Protein AF-A0A2M6XU62-F1 (afdb_monomer)

Solvent-accessible surface area (backbone atoms only — not comparable to full-atom values): 17211 Å² total; per-residue (Å²): 135,84,90,85,88,86,88,81,91,69,79,75,65,66,63,59,60,58,54,55,58,53,54,58,54,51,55,57,54,51,60,57,54,53,57,57,50,54,55,50,53,51,51,53,48,52,53,52,50,52,54,50,48,53,54,58,55,46,58,69,51,52,62,69,71,67,66,65,74,50,62,50,74,49,72,53,74,47,69,50,65,52,98,84,69,54,74,46,72,73,49,68,51,74,80,46,76,44,76,52,71,84,62,40,19,94,87,64,30,45,56,81,33,58,38,93,62,61,22,24,27,14,57,91,50,40,74,40,56,29,12,86,81,48,32,49,55,95,56,31,44,66,42,98,82,16,39,63,45,77,55,73,64,50,37,36,39,44,35,51,51,59,44,71,58,41,78,58,67,30,40,39,35,36,18,42,62,99,50,88,51,74,77,39,75,52,74,50,60,42,31,74,75,35,44,34,77,45,75,61,81,83,69,79,75,67,79,44,61,23,19,41,35,43,41,43,83,31,27,33,30,45,61,50,72,71,43,59,36,84,58,101,61,73,46,74,70,46,76,32,52,36,36,13,62,49,76,83,75,39,44,19,47,75,67,21,48,54,58,43,61,77,42,59,69,40,43,38,91,80,72,73,50,71,71,60,28,40,58,69,84,46,55,20,46,74,69,32,47,48,50,29,61,74,40,56,74,40,65,38,105

Organism: NCBI:txid2014273

Mean predicted aligned error: 14.81 Å

Foldseek 3Di:
DDDDDDDDPPPPPPVVVVVVVVVVVVVVVVVVVVVVVVVVVVVCVVVVVVVVVVVVVVVVVVVVVPPPQDKDKDKDWDWDADPVRDIDDGDIDDIDIDGDDQQAAPQRHGAQDQDPPPPWGHHRRDTDQACVHRNGPLQWAQDPRNHTDGFDWAKEQEDEPLDQWWFFKKKKFWADFPDNHGPDIDIDGTGNHSIDTGGPSPDDPHFDFTKMWMQTAQWAIEIDGGDTPPDPDHHYRYYTQGACNPSPFQWREPVSVVVLVVCAQPFCVPPVCPNNNRNPPGGRYPVSVVSSVVQHGHGHD

Secondary structure (DSSP, 8-state):
----------SSHHHHHHHHHHHHHHHHHHHHHHHHHHHHHHHHHHHHHHHHHHHHHHHHHHHHHS---EEEEE--EEEEE-TTS-EEEEEEPPPEEEEE---B-TTSPBTTSB-SSTTEEEETTEEEE-HHHH---TTEEEPTTS-EEEPPPEEEEEEETT-S---SEEEEEEE-TTS--EEEEEEEEPPTTSEEEE---SS-PPSEEEEEEEE-TEE--EEEEEEEES-SS-EEEEEEPEEE-STTSSB-SHHHHHHHHHTTT-BHHHH--TTT-SS-SSB-SHHHHHHHHHTTT-B--

Nearest PDB structures (foldseek):
  2igl-assembly1_C  TM=5.351E-01  e=5.371E-02  Escherichia coli K-12
  7wvh-assembly1_D  TM=3.088E-01  e=2.038E-01  Streptococcus pyogenes A20
  5aoe-assembly2_B  TM=2.857E-01  e=1.815E-01  Streptococcus pneumoniae
  7ane-assembly1_Ap  TM=3.160E-01  e=4.404E+00  Leishmania major
  4bik-assembly1_A  TM=2.598E-01  e=1.282E-01  Streptococcus intermedius

Radius of gyration: 40.23 Å; Cα contacts (8 Å, |Δi|>4): 501; chains: 1; bounding box: 113×103×96 Å

InterPro domains:
  IPR002105 Dockerin type I repeat [PF00404] (247-294)
  IPR036439 Dockerin domain superfamily [SSF63446] (247-297)

Sequence (301 aa):
MSEITPKSKNGKKIYRSSLARLNNKFIIMSRMRIRTWKAMMIVFFIIGFAAALILAVSQDWFSKILSQEQQITNTAQVVYEDIEGNKYGPVISNEVVTTITPQTCTDGTQYNQCSNTKPQYCQGGVLINNCGQCGCLTTAACQPDGSCIKIEPIKLQVEFEGKTTFTSTLSFYALTPDTDNIIFQDQSTGGADGKLEIETTANTLPVGIYDFKIVTPYYLSKKIKNIAWPSATEIVFGDFLAGNLQDEDDEINSLDWAIMSQNWGAKYLDNNRLDVDMNQDGIVNTIDWSFMNKNWGSKGD

pLDDT: mean 82.31, std 15.22, range [41.97, 98.12]

Structure (mmCIF, N/CA/C/O backbone):
data_AF-A0A2M6XU62-F1
#
_entry.id   AF-A0A2M6XU62-F1
#
loop_
_atom_site.group_PDB
_atom_site.id
_atom_site.type_symbol
_atom_site.label_atom_id
_atom_site.label_alt_id
_atom_site.label_comp_id
_atom_site.label_asym_id
_atom_site.label_entity_id
_atom_site.label_seq_id
_atom_site.pdbx_PDB_ins_code
_atom_site.Cartn_x
_atom_site.Cartn_y
_atom_site.Cartn_z
_atom_site.occupancy
_atom_site.B_iso_or_equiv
_atom_site.auth_seq_id
_atom_site.auth_comp_id
_atom_site.auth_asym_id
_atom_site.auth_atom_id
_atom_site.pdbx_PDB_model_num
ATOM 1 N N . MET A 1 1 ? 48.966 89.785 -13.118 1.00 41.97 1 MET A N 1
ATOM 2 C CA . MET A 1 1 ? 47.735 90.526 -12.777 1.00 41.97 1 MET A CA 1
ATOM 3 C C . MET A 1 1 ? 46.588 89.515 -12.813 1.00 41.97 1 MET A C 1
ATOM 5 O O . MET A 1 1 ? 46.361 88.990 -13.891 1.00 41.97 1 MET A O 1
ATOM 9 N N . SER A 1 2 ? 46.033 89.173 -11.630 1.00 42.00 2 SER A N 1
ATOM 10 C CA . SER A 1 2 ? 44.883 88.275 -11.287 1.00 42.00 2 SER A CA 1
ATOM 11 C C . SER A 1 2 ? 44.817 86.895 -11.979 1.00 42.00 2 SER A C 1
ATOM 13 O O . SER A 1 2 ? 44.706 86.838 -13.194 1.00 42.00 2 SER A O 1
ATOM 15 N N . GLU A 1 3 ? 44.890 85.711 -11.357 1.00 46.44 3 GLU A N 1
ATOM 16 C CA . GLU A 1 3 ? 44.261 85.142 -10.142 1.00 46.44 3 GLU A CA 1
ATOM 17 C C . GLU A 1 3 ? 42.726 85.250 -10.096 1.00 46.44 3 GLU A C 1
ATOM 19 O O . GLU A 1 3 ? 42.254 86.273 -9.625 1.00 46.44 3 GLU A O 1
ATOM 24 N N . ILE A 1 4 ? 41.984 84.196 -10.517 1.00 43.25 4 ILE A N 1
ATOM 25 C CA . ILE A 1 4 ? 40.626 83.805 -10.040 1.00 43.25 4 ILE A CA 1
ATOM 26 C C . ILE A 1 4 ? 40.366 82.272 -10.225 1.00 43.25 4 ILE A C 1
ATOM 28 O O . ILE A 1 4 ? 40.073 81.798 -11.315 1.00 43.25 4 ILE A O 1
ATOM 32 N N . THR A 1 5 ? 40.434 81.545 -9.094 1.00 46.97 5 THR A N 1
ATOM 33 C CA . THR A 1 5 ? 39.649 80.387 -8.557 1.00 46.97 5 THR A CA 1
ATOM 34 C C . THR A 1 5 ? 39.439 79.024 -9.259 1.00 46.97 5 THR A C 1
ATOM 36 O O . THR A 1 5 ? 38.944 78.957 -10.379 1.00 46.97 5 THR A O 1
ATOM 39 N N . PRO A 1 6 ? 39.460 77.938 -8.445 1.00 48.97 6 PRO A N 1
ATOM 40 C CA . PRO A 1 6 ? 38.480 76.844 -8.489 1.00 48.97 6 PRO A CA 1
ATOM 41 C C . PRO A 1 6 ? 37.573 76.806 -7.232 1.00 48.97 6 PRO A C 1
ATOM 43 O O . PRO A 1 6 ? 38.047 76.774 -6.095 1.00 48.97 6 PRO A O 1
ATOM 46 N N . LYS A 1 7 ? 36.241 76.777 -7.420 1.00 50.44 7 LYS A N 1
ATOM 47 C CA . LYS A 1 7 ? 35.227 76.751 -6.342 1.00 50.44 7 LYS A CA 1
ATOM 48 C C . LYS A 1 7 ? 34.825 75.319 -5.933 1.00 50.44 7 LYS A C 1
ATOM 50 O O . LYS A 1 7 ? 34.317 74.548 -6.734 1.00 50.44 7 LYS A O 1
ATOM 55 N N . SER A 1 8 ? 34.942 75.070 -4.624 1.00 49.31 8 SER A N 1
ATOM 56 C CA . SER A 1 8 ? 34.035 74.312 -3.737 1.00 49.31 8 SER A CA 1
ATOM 57 C C . SER A 1 8 ? 33.811 72.797 -3.942 1.00 49.31 8 SER A C 1
ATOM 59 O O . SER A 1 8 ? 32.886 72.353 -4.617 1.00 49.31 8 SER A O 1
ATOM 61 N N . LYS A 1 9 ? 34.563 71.992 -3.171 1.00 54.62 9 LYS A N 1
ATOM 62 C CA . LYS A 1 9 ? 34.290 70.576 -2.824 1.00 54.62 9 LYS A CA 1
ATOM 63 C C . LYS A 1 9 ? 33.855 70.396 -1.351 1.00 54.62 9 LYS A C 1
ATOM 65 O O . LYS A 1 9 ? 34.201 69.395 -0.732 1.00 54.62 9 LYS A O 1
ATOM 70 N N . ASN A 1 10 ? 33.095 71.327 -0.760 1.00 56.25 10 ASN A N 1
ATOM 71 C CA . ASN A 1 10 ? 32.804 71.285 0.691 1.00 56.25 10 ASN A CA 1
ATOM 72 C C . ASN A 1 10 ? 31.354 70.968 1.112 1.00 56.25 10 ASN A C 1
ATOM 74 O O . ASN A 1 10 ? 31.090 70.858 2.304 1.00 56.25 10 ASN A O 1
ATOM 78 N N . GLY A 1 11 ? 30.426 70.694 0.187 1.00 52.56 11 GLY A N 1
ATOM 79 C CA . GLY A 1 11 ? 29.041 70.336 0.555 1.00 52.56 11 GLY A CA 1
ATOM 80 C C . GLY A 1 11 ? 28.822 68.884 1.020 1.00 52.56 11 GLY A C 1
ATOM 81 O O . GLY A 1 11 ? 27.919 68.610 1.805 1.00 52.56 11 GLY A O 1
ATOM 82 N N . LYS A 1 12 ? 29.647 67.922 0.576 1.00 51.25 12 LYS A N 1
ATOM 83 C CA . LYS A 1 12 ? 29.389 66.478 0.800 1.00 51.25 12 LYS A CA 1
ATOM 84 C C . LYS A 1 12 ? 29.968 65.894 2.095 1.00 51.25 12 LYS A C 1
ATOM 86 O O . LYS A 1 12 ? 29.586 64.789 2.476 1.00 51.25 12 LYS A O 1
ATOM 91 N N . LYS A 1 13 ? 30.878 66.595 2.783 1.00 53.59 13 LYS A N 1
ATOM 92 C CA . LYS A 1 13 ? 31.547 66.059 3.988 1.00 53.59 13 LYS A CA 1
ATOM 93 C C . LYS A 1 13 ? 30.772 66.279 5.291 1.00 53.59 13 LYS A C 1
ATOM 95 O O . LYS A 1 13 ? 30.971 65.510 6.225 1.00 53.59 13 LYS A O 1
ATOM 100 N N . ILE A 1 14 ? 29.862 67.252 5.344 1.00 55.38 14 ILE A N 1
ATOM 101 C CA . ILE A 1 14 ? 29.161 67.617 6.589 1.00 55.38 14 ILE A CA 1
ATOM 102 C C . ILE A 1 14 ? 27.972 66.680 6.881 1.00 55.38 14 ILE A C 1
ATOM 104 O O . ILE A 1 14 ? 27.706 66.367 8.036 1.00 55.38 14 ILE A O 1
ATOM 108 N N . TYR A 1 15 ? 27.320 66.113 5.861 1.00 51.75 15 TYR A N 1
ATOM 109 C CA . TYR A 1 15 ? 26.208 65.171 6.076 1.00 51.75 15 TYR A CA 1
ATOM 110 C C . TYR A 1 15 ? 26.652 63.769 6.526 1.00 51.75 15 TYR A C 1
ATOM 112 O O . TYR A 1 15 ? 25.924 63.088 7.248 1.00 51.75 15 TYR A O 1
ATOM 120 N N . ARG A 1 16 ? 27.861 63.327 6.150 1.00 55.66 16 ARG A N 1
ATOM 121 C CA . ARG A 1 16 ? 28.340 61.972 6.480 1.00 55.66 16 ARG A CA 1
ATOM 122 C C . ARG A 1 16 ? 28.786 61.817 7.938 1.00 55.66 16 ARG A C 1
ATOM 124 O O . ARG A 1 16 ? 28.664 60.723 8.481 1.00 55.66 16 ARG A O 1
ATOM 131 N N . SER A 1 17 ? 29.259 62.879 8.593 1.00 57.97 17 SER A N 1
ATOM 132 C CA . SER A 1 17 ? 29.708 62.798 9.993 1.00 57.97 17 SER A CA 1
ATOM 133 C C . SER A 1 17 ? 28.545 62.796 10.993 1.00 57.97 17 SER A C 1
ATOM 135 O O . SER A 1 17 ? 28.625 62.118 12.020 1.00 57.97 17 SER A O 1
ATOM 137 N N . SER A 1 18 ? 27.439 63.476 10.677 1.00 57.03 18 SER A N 1
ATOM 138 C CA . SER A 1 18 ? 26.242 63.512 11.529 1.00 57.03 18 SER A CA 1
ATOM 139 C C . SER A 1 18 ? 25.447 62.198 11.500 1.00 57.03 18 SER A C 1
ATOM 141 O O . SER A 1 18 ? 24.972 61.756 12.546 1.00 57.03 18 SER A O 1
ATOM 143 N N . LEU A 1 19 ? 25.374 61.505 10.353 1.00 57.53 19 LEU A N 1
ATOM 144 C CA . LEU A 1 19 ? 24.718 60.189 10.257 1.00 57.53 19 LEU A CA 1
ATOM 145 C C . LEU A 1 19 ? 25.478 59.078 11.006 1.00 57.53 19 LEU A C 1
ATOM 147 O O . LEU A 1 19 ? 24.861 58.201 11.610 1.00 57.53 19 LEU A O 1
ATOM 151 N N . ALA A 1 20 ? 26.813 59.138 11.039 1.00 60.09 20 ALA A N 1
ATOM 152 C CA . ALA A 1 20 ? 27.630 58.145 11.740 1.00 60.09 20 ALA A CA 1
ATOM 153 C C . ALA A 1 20 ? 27.438 58.183 13.271 1.00 60.09 20 ALA A C 1
ATOM 155 O O . ALA A 1 20 ? 27.495 57.146 13.934 1.00 60.09 20 ALA A O 1
ATOM 156 N N . ARG A 1 21 ? 27.149 59.361 13.848 1.00 57.03 21 ARG A N 1
ATOM 157 C CA . ARG A 1 21 ? 26.883 59.503 15.293 1.00 57.03 21 ARG A CA 1
ATOM 158 C C . ARG A 1 21 ? 25.504 58.981 15.713 1.00 57.03 21 ARG A C 1
ATOM 160 O O . ARG A 1 21 ? 25.368 58.500 16.836 1.00 57.03 21 ARG A O 1
ATOM 167 N N . LEU A 1 22 ? 24.506 59.022 14.828 1.00 57.50 22 LEU A N 1
ATOM 168 C CA . LEU A 1 22 ? 23.178 58.446 15.083 1.00 57.50 22 LEU A CA 1
ATOM 169 C C . LEU A 1 22 ? 23.202 56.911 15.057 1.00 57.50 22 LEU A C 1
ATOM 171 O O . LEU A 1 22 ? 22.598 56.280 15.925 1.00 57.50 22 LEU A O 1
ATOM 175 N N . ASN A 1 23 ? 23.971 56.311 14.142 1.00 57.66 23 ASN A N 1
ATOM 176 C CA . ASN A 1 23 ? 24.026 54.854 14.010 1.00 57.66 23 ASN A CA 1
ATOM 177 C C . ASN A 1 23 ? 24.653 54.176 15.247 1.00 57.66 23 ASN A C 1
ATOM 179 O O . ASN A 1 23 ? 24.132 53.188 15.761 1.00 57.66 23 ASN A O 1
ATOM 183 N N . ASN A 1 24 ? 25.705 54.770 15.822 1.00 60.53 24 ASN A N 1
ATOM 184 C CA . ASN A 1 24 ? 26.334 54.226 17.032 1.00 60.53 24 ASN A CA 1
ATOM 185 C C . ASN A 1 24 ? 25.453 54.337 18.290 1.00 60.53 24 ASN A C 1
ATOM 187 O O . ASN A 1 24 ? 25.507 53.452 19.146 1.00 60.53 24 ASN A O 1
ATOM 191 N N . LYS A 1 25 ? 24.596 55.363 18.407 1.00 57.47 25 LYS A N 1
ATOM 192 C CA . LYS A 1 25 ? 23.629 55.448 19.519 1.00 57.47 25 LYS A CA 1
ATOM 193 C C . LYS A 1 25 ? 22.494 54.426 19.388 1.00 57.47 25 LYS A C 1
ATOM 195 O O . LYS A 1 25 ? 22.056 53.884 20.402 1.00 57.47 25 LYS A O 1
ATOM 200 N N . PHE A 1 26 ? 22.054 54.116 18.168 1.00 58.69 26 PHE A N 1
ATOM 201 C CA . PHE A 1 26 ? 20.999 53.124 17.934 1.00 58.69 26 PHE A CA 1
ATOM 202 C C . PHE A 1 26 ? 21.467 51.694 18.259 1.00 58.69 26 PHE A C 1
ATOM 204 O O . PHE A 1 26 ? 20.747 50.923 18.896 1.00 58.69 26 PHE A O 1
ATOM 211 N N . ILE A 1 27 ? 22.721 51.366 17.928 1.00 60.59 27 ILE A N 1
ATOM 212 C CA . ILE A 1 27 ? 23.313 50.050 18.214 1.00 60.59 27 ILE A CA 1
ATOM 213 C C . ILE A 1 27 ? 23.408 49.794 19.727 1.00 60.59 27 ILE A C 1
ATOM 215 O O . ILE A 1 27 ? 23.072 48.701 20.186 1.00 60.59 27 ILE A O 1
ATOM 219 N N . ILE A 1 28 ? 23.782 50.795 20.530 1.00 59.12 28 ILE A N 1
ATOM 220 C CA . ILE A 1 28 ? 23.897 50.631 21.989 1.00 59.12 28 ILE A CA 1
ATOM 221 C C . ILE A 1 28 ? 22.514 50.495 22.654 1.00 59.12 28 ILE A C 1
ATOM 223 O O . ILE A 1 28 ? 22.343 49.637 23.523 1.00 59.12 28 ILE A O 1
ATOM 227 N N . MET A 1 29 ? 21.501 51.248 22.205 1.00 58.62 29 MET A N 1
ATOM 228 C CA . MET A 1 29 ? 20.129 51.106 22.723 1.00 58.62 29 MET A CA 1
ATOM 229 C C . MET A 1 29 ? 19.484 49.762 22.344 1.00 58.62 29 MET A C 1
ATOM 231 O O . MET A 1 29 ? 18.758 49.185 23.155 1.00 58.62 29 MET A O 1
ATOM 235 N N . SER A 1 30 ? 19.801 49.204 21.168 1.00 57.88 30 SER A N 1
ATOM 236 C CA . SER A 1 30 ? 19.303 47.878 20.768 1.00 57.88 30 SER A CA 1
ATOM 237 C C . SER A 1 30 ? 19.842 46.748 21.658 1.00 57.88 30 SER A C 1
ATOM 239 O O . SER A 1 30 ? 19.095 45.848 22.041 1.00 57.88 30 SER A O 1
ATOM 241 N N . ARG A 1 31 ? 21.109 46.824 22.092 1.00 58.53 31 ARG A N 1
ATOM 242 C CA . ARG A 1 31 ? 21.728 45.789 22.939 1.00 58.53 31 ARG A CA 1
ATOM 243 C C . ARG A 1 31 ? 21.177 45.763 24.367 1.00 58.53 31 ARG A C 1
ATOM 245 O O . ARG A 1 31 ? 21.076 44.682 24.944 1.00 58.53 31 ARG A O 1
ATOM 252 N N . MET A 1 32 ? 20.789 46.911 24.927 1.00 57.19 32 MET A N 1
ATOM 253 C CA . MET A 1 32 ? 20.160 46.962 26.255 1.00 57.19 32 MET A CA 1
ATOM 254 C C . MET A 1 32 ? 18.716 46.448 26.235 1.00 57.19 32 MET A C 1
ATOM 256 O O . MET A 1 32 ? 18.336 45.685 27.120 1.00 57.19 32 MET A O 1
ATOM 260 N N . ARG A 1 33 ? 17.938 46.774 25.194 1.00 57.09 33 ARG A N 1
ATOM 261 C CA . ARG A 1 33 ? 16.533 46.344 25.076 1.00 57.09 33 ARG A CA 1
ATOM 262 C C . ARG A 1 33 ? 16.384 44.832 24.851 1.00 57.09 33 ARG A C 1
ATOM 264 O O . ARG A 1 33 ? 15.419 44.238 25.316 1.00 57.09 33 ARG A O 1
ATOM 271 N N . ILE A 1 34 ? 17.365 44.192 24.207 1.00 60.03 34 ILE A N 1
ATOM 272 C CA . ILE A 1 34 ? 17.368 42.737 23.970 1.00 60.03 34 ILE A CA 1
ATOM 273 C C . ILE A 1 34 ? 17.586 41.940 25.268 1.00 60.03 34 ILE A C 1
ATOM 275 O O . ILE A 1 34 ? 17.018 40.860 25.422 1.00 60.03 34 ILE A O 1
ATOM 279 N N . ARG A 1 35 ? 18.381 42.446 26.223 1.00 62.19 35 ARG A N 1
ATOM 280 C CA . ARG A 1 35 ? 18.638 41.721 27.482 1.00 62.19 35 ARG A CA 1
ATOM 281 C C . ARG A 1 35 ? 17.418 41.707 28.406 1.00 62.19 35 ARG A C 1
ATOM 283 O O . ARG A 1 35 ? 17.118 40.666 28.981 1.00 62.19 35 ARG A O 1
ATOM 290 N N . THR A 1 36 ? 16.678 42.811 28.494 1.00 66.31 36 THR A N 1
ATOM 291 C CA . THR A 1 36 ? 15.442 42.891 29.292 1.00 66.31 36 THR A CA 1
ATOM 292 C C . THR A 1 36 ? 14.280 42.114 28.675 1.00 66.31 36 THR A C 1
ATOM 294 O O . THR A 1 36 ? 13.528 41.478 29.410 1.00 66.31 36 THR A O 1
ATOM 297 N N . TRP A 1 37 ? 14.167 42.062 27.343 1.00 72.19 37 TRP A N 1
ATOM 298 C CA . TRP A 1 37 ? 13.137 41.250 26.678 1.00 72.19 37 TRP A CA 1
ATOM 299 C C . TRP A 1 37 ? 13.336 39.743 26.884 1.00 72.19 37 TRP A C 1
ATOM 3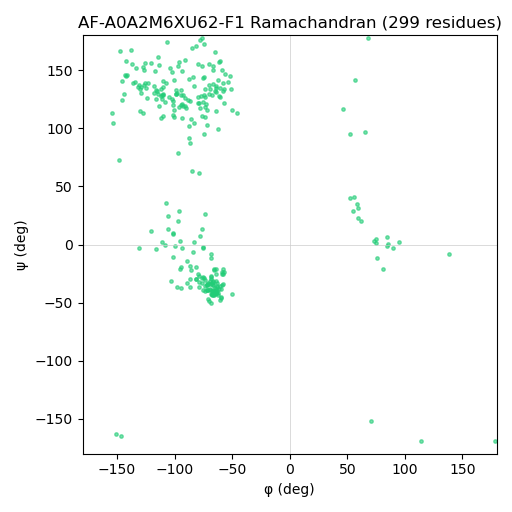01 O O . TRP A 1 37 ? 12.373 39.022 27.132 1.00 72.19 37 TRP A O 1
ATOM 311 N N . LYS A 1 38 ? 14.589 39.265 26.858 1.00 71.12 38 LYS A N 1
ATOM 312 C CA . LYS A 1 38 ? 14.895 37.853 27.144 1.00 71.12 38 LYS A CA 1
ATOM 313 C C . LYS A 1 38 ? 14.525 37.459 28.577 1.00 71.12 38 LYS A C 1
ATOM 315 O O . LYS A 1 38 ? 13.966 36.387 28.775 1.00 71.12 38 LYS A O 1
ATOM 320 N N . ALA A 1 39 ? 14.778 38.331 29.555 1.00 75.50 39 ALA A N 1
ATOM 321 C CA . ALA A 1 39 ? 14.398 38.078 30.945 1.00 75.50 39 ALA A CA 1
ATOM 322 C C . ALA A 1 39 ? 12.869 38.041 31.138 1.00 75.50 39 ALA A C 1
ATOM 324 O O . ALA A 1 39 ? 12.372 37.141 31.809 1.00 75.50 39 ALA A O 1
ATOM 325 N N . MET A 1 40 ? 12.112 38.949 30.502 1.00 74.62 40 MET A N 1
ATOM 326 C CA . MET A 1 40 ? 10.641 38.910 30.568 1.00 74.62 40 MET A CA 1
ATOM 327 C C . MET A 1 40 ? 10.060 37.652 29.914 1.00 74.62 40 MET A C 1
ATOM 329 O O . MET A 1 40 ? 9.169 37.042 30.496 1.00 74.62 40 MET A O 1
ATOM 333 N N . MET A 1 41 ? 10.579 37.220 28.759 1.00 79.94 41 MET A N 1
ATOM 334 C CA . MET A 1 41 ? 10.092 36.002 28.096 1.00 79.94 41 MET A CA 1
ATOM 335 C C . MET A 1 41 ? 10.287 34.751 28.960 1.00 79.94 41 MET A C 1
ATOM 337 O O . MET A 1 41 ? 9.392 33.916 29.019 1.00 79.94 41 MET A O 1
ATOM 341 N N . ILE A 1 42 ? 11.407 34.642 29.684 1.00 80.50 42 ILE A N 1
ATOM 342 C CA . ILE A 1 42 ? 11.653 33.516 30.599 1.00 80.50 42 ILE A CA 1
ATOM 343 C C . ILE A 1 42 ? 10.646 33.521 31.758 1.00 80.50 42 ILE A C 1
ATOM 345 O O . ILE A 1 42 ? 10.096 32.475 32.091 1.00 80.50 42 ILE A O 1
ATOM 349 N N . VAL A 1 43 ? 10.349 34.686 32.341 1.00 82.12 43 VAL A N 1
ATOM 350 C CA . VAL A 1 43 ? 9.376 34.795 33.442 1.00 82.12 43 VAL A CA 1
ATOM 351 C C . VAL A 1 43 ? 7.960 34.443 32.975 1.00 82.12 43 VAL A C 1
ATOM 353 O O . VAL A 1 43 ? 7.280 33.673 33.650 1.00 82.12 43 VAL A O 1
ATOM 356 N N . PHE A 1 44 ? 7.528 34.929 31.806 1.00 78.94 44 PHE A N 1
ATOM 357 C CA . PHE A 1 44 ? 6.228 34.548 31.240 1.00 78.94 44 PHE A CA 1
ATOM 358 C C . PHE A 1 44 ? 6.147 33.055 30.924 1.00 78.94 44 PHE A C 1
ATOM 360 O O . PHE A 1 44 ? 5.101 32.450 31.147 1.00 78.94 44 PHE A O 1
ATOM 367 N N . PHE A 1 45 ? 7.243 32.447 30.467 1.00 82.56 45 PHE A N 1
ATOM 368 C CA . PHE A 1 45 ? 7.281 31.012 30.209 1.00 82.56 45 PHE A CA 1
ATOM 369 C C . PHE A 1 45 ? 7.167 30.201 31.505 1.00 82.56 45 PHE A C 1
ATOM 371 O O . PHE A 1 45 ? 6.389 29.259 31.556 1.00 82.56 45 PHE A O 1
ATOM 378 N N . ILE A 1 46 ? 7.863 30.594 32.579 1.00 83.81 46 ILE A N 1
ATOM 379 C CA . ILE A 1 46 ? 7.792 29.900 33.877 1.00 83.81 46 ILE A CA 1
ATOM 380 C C . ILE A 1 46 ? 6.398 30.038 34.504 1.00 83.81 46 ILE A C 1
ATOM 382 O O . ILE A 1 46 ? 5.847 29.049 34.980 1.00 83.81 46 ILE A O 1
ATOM 386 N N . ILE A 1 47 ? 5.800 31.235 34.476 1.00 82.69 47 ILE A N 1
ATOM 387 C CA . ILE A 1 47 ? 4.450 31.461 35.023 1.00 82.69 47 ILE A CA 1
ATOM 388 C C . ILE A 1 47 ? 3.397 30.729 34.185 1.00 82.69 47 ILE A C 1
ATOM 390 O O . ILE A 1 47 ? 2.521 30.075 34.747 1.00 82.69 47 ILE A O 1
ATOM 394 N N . GLY A 1 48 ? 3.499 30.789 32.854 1.00 84.88 48 GLY A N 1
ATOM 395 C CA . GLY A 1 48 ? 2.609 30.062 31.950 1.00 84.88 48 GLY A CA 1
ATOM 396 C C . GLY A 1 48 ? 2.713 28.549 32.133 1.00 84.88 48 GLY A C 1
ATOM 397 O O . GLY A 1 48 ? 1.691 27.872 32.206 1.00 84.88 48 GLY A O 1
ATOM 398 N N . PHE A 1 49 ? 3.931 28.024 32.295 1.00 82.19 49 PHE A N 1
ATOM 399 C CA . PHE A 1 49 ? 4.164 26.603 32.536 1.00 82.19 49 PHE A CA 1
ATOM 400 C C . PHE A 1 49 ? 3.634 26.167 33.904 1.00 82.19 49 PHE A C 1
ATOM 402 O O . PHE A 1 49 ? 2.958 25.150 33.980 1.00 82.19 49 PHE A O 1
ATOM 409 N N . ALA A 1 50 ? 3.846 26.951 34.967 1.00 79.19 50 ALA A N 1
ATOM 410 C CA . ALA A 1 50 ? 3.297 26.660 36.292 1.00 79.19 50 ALA A CA 1
ATOM 411 C C . ALA A 1 50 ? 1.758 26.701 36.311 1.00 79.19 50 ALA A C 1
ATOM 413 O O . ALA A 1 50 ? 1.135 25.813 36.886 1.00 79.19 50 ALA A O 1
ATOM 414 N N . ALA A 1 51 ? 1.134 27.678 35.643 1.00 77.00 51 ALA A N 1
ATOM 415 C CA . ALA A 1 51 ? -0.322 27.755 35.520 1.00 77.00 51 ALA A CA 1
ATOM 416 C C . ALA A 1 51 ? -0.893 26.579 34.710 1.00 77.00 51 ALA A C 1
ATOM 418 O O . ALA A 1 51 ? -1.894 25.987 35.109 1.00 77.00 51 ALA A O 1
ATOM 419 N N . ALA A 1 52 ? -0.226 26.191 33.619 1.00 75.12 52 ALA A N 1
ATOM 420 C CA . ALA A 1 52 ? -0.593 25.011 32.843 1.00 75.12 52 ALA A CA 1
ATOM 421 C C . ALA A 1 52 ? -0.431 23.716 33.657 1.00 75.12 52 ALA A C 1
ATOM 423 O O . ALA A 1 52 ? -1.289 22.846 33.575 1.00 75.12 52 ALA A O 1
ATOM 424 N N . LEU A 1 53 ? 0.609 23.605 34.492 1.00 76.44 53 LEU A N 1
ATOM 425 C CA . LEU A 1 53 ? 0.829 22.449 35.367 1.00 76.44 53 LEU A CA 1
ATOM 426 C C . LEU A 1 53 ? -0.233 22.359 36.470 1.00 76.44 53 LEU A C 1
ATOM 428 O O . LEU A 1 53 ? -0.739 21.276 36.739 1.00 76.44 53 LEU A O 1
ATOM 432 N N . ILE A 1 54 ? -0.630 23.488 37.063 1.00 71.50 54 ILE A N 1
ATOM 433 C CA . ILE A 1 54 ? -1.717 23.542 38.054 1.00 71.50 54 ILE A CA 1
ATOM 434 C C . ILE A 1 54 ? -3.062 23.167 37.408 1.00 71.50 54 ILE A C 1
ATOM 436 O O . ILE A 1 54 ? -3.845 22.420 37.997 1.00 71.50 54 ILE A O 1
ATOM 440 N N . LEU A 1 55 ? -3.326 23.613 36.176 1.00 67.44 55 LEU A N 1
ATOM 441 C CA . LEU A 1 55 ? -4.530 23.213 35.440 1.00 67.44 55 LEU A CA 1
ATOM 442 C C . LEU A 1 55 ? -4.490 21.734 35.027 1.00 67.44 55 LEU A C 1
ATOM 444 O O . LEU A 1 55 ? -5.498 21.049 35.165 1.00 67.44 55 LEU A O 1
ATOM 448 N N . ALA A 1 56 ? -3.332 21.209 34.622 1.00 68.56 56 ALA A N 1
ATOM 449 C CA . ALA A 1 56 ? -3.176 19.804 34.249 1.00 68.56 56 ALA A CA 1
ATOM 450 C C . ALA A 1 56 ? -3.325 18.857 35.452 1.00 68.56 56 ALA A C 1
ATOM 452 O O . ALA A 1 56 ? -4.010 17.843 35.356 1.00 68.56 56 ALA A O 1
ATOM 453 N N . VAL A 1 57 ? -2.743 19.202 36.605 1.00 65.94 57 VAL A N 1
ATOM 454 C CA . VAL A 1 57 ? -2.840 18.382 37.826 1.00 65.94 57 VAL A CA 1
ATOM 455 C C . VAL A 1 57 ? -4.231 18.479 38.461 1.00 65.94 57 VAL A C 1
ATOM 457 O O . VAL A 1 57 ? -4.701 17.510 39.054 1.00 65.94 57 VAL A O 1
ATOM 460 N N . SER A 1 58 ? -4.931 19.611 38.321 1.00 55.00 58 SER A N 1
ATOM 461 C CA . SER A 1 58 ? -6.279 19.742 38.890 1.00 55.00 58 SER A CA 1
ATOM 462 C C . SER A 1 58 ? -7.328 18.922 38.132 1.00 55.00 58 SER A C 1
ATOM 464 O O . SER A 1 58 ? -8.204 18.351 38.777 1.00 55.00 58 SER A O 1
ATOM 466 N N . GLN A 1 59 ? -7.230 18.761 36.808 1.00 57.84 59 GLN A N 1
ATOM 467 C CA . GLN A 1 59 ? -8.220 17.966 36.067 1.00 57.84 59 GLN A CA 1
ATOM 468 C C . GLN A 1 59 ? -8.201 16.469 36.418 1.00 57.84 59 GLN A C 1
ATOM 470 O O . GLN A 1 59 ? -9.265 15.860 36.512 1.00 57.84 59 GLN A O 1
ATOM 475 N N . ASP A 1 60 ? -7.030 15.893 36.699 1.00 58.22 60 ASP A N 1
ATOM 476 C CA . ASP A 1 60 ? -6.910 14.470 37.056 1.00 58.22 60 ASP A CA 1
ATOM 477 C C . ASP A 1 60 ? -7.229 14.188 38.541 1.00 58.22 60 ASP A C 1
ATOM 479 O O . ASP A 1 60 ? -7.565 13.074 38.942 1.00 58.22 60 ASP A O 1
ATOM 483 N N . TRP A 1 61 ? -7.171 15.223 39.385 1.00 56.31 61 TRP A N 1
ATOM 484 C CA . TRP A 1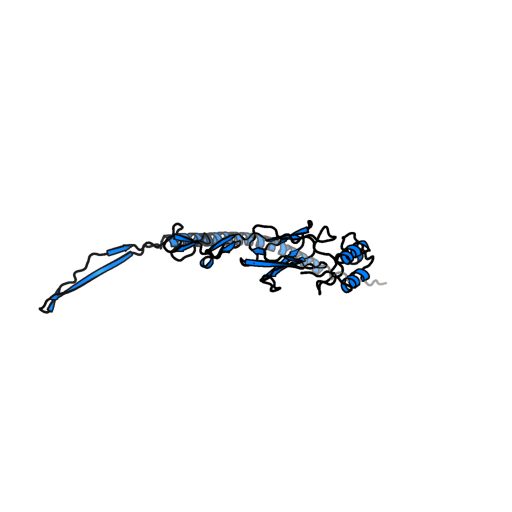 61 ? -7.528 15.136 40.803 1.00 56.31 61 TRP A CA 1
ATOM 485 C C . TRP A 1 61 ? -9.031 15.354 41.051 1.00 56.31 61 TRP A C 1
ATOM 487 O O . TRP A 1 61 ? -9.624 14.662 41.882 1.00 56.31 61 TRP A O 1
ATOM 497 N N . PHE A 1 62 ? -9.683 16.247 40.293 1.00 56.53 62 PHE A N 1
ATOM 498 C CA . PHE A 1 62 ? -11.133 16.470 40.393 1.00 56.53 62 PHE A CA 1
ATOM 499 C C . PHE A 1 62 ? -11.968 15.273 39.904 1.00 56.53 62 PHE A C 1
ATOM 501 O O . PHE A 1 62 ? -13.060 15.052 40.427 1.00 56.53 62 PHE A O 1
ATOM 508 N N . SER A 1 63 ? -11.456 14.457 38.976 1.00 54.03 63 SER A N 1
ATOM 509 C CA . SER A 1 63 ? -12.142 13.239 38.507 1.00 54.03 63 SER A CA 1
ATOM 510 C C . SER A 1 63 ? -12.265 12.167 39.604 1.00 54.03 63 SER A C 1
ATOM 512 O O . SER A 1 63 ? -13.276 11.470 39.681 1.00 54.03 63 SER A O 1
ATOM 514 N N . LYS A 1 64 ? -11.287 12.084 40.518 1.00 55.78 64 LYS A N 1
ATOM 515 C CA . LYS A 1 64 ? -11.308 11.160 41.668 1.00 55.78 64 LYS A CA 1
ATOM 516 C C . LYS A 1 64 ? -12.171 11.651 42.831 1.00 55.78 64 LYS A C 1
ATOM 518 O O . LYS A 1 64 ? -12.661 10.833 43.601 1.00 55.78 64 LYS A O 1
ATOM 523 N N . ILE A 1 65 ? -12.378 12.961 42.959 1.00 51.34 65 ILE A N 1
ATOM 524 C CA . ILE A 1 65 ? -13.140 13.566 44.068 1.00 51.34 65 ILE A CA 1
ATOM 525 C C . ILE A 1 65 ? -14.654 13.623 43.793 1.00 51.34 65 ILE A C 1
ATOM 527 O O . ILE A 1 65 ? -15.441 13.712 44.731 1.00 51.34 65 ILE A O 1
ATOM 531 N N . LEU A 1 66 ? -15.085 13.498 42.534 1.00 54.09 66 LEU A N 1
ATOM 532 C CA . LEU A 1 66 ? -16.503 13.514 42.140 1.00 54.09 66 LEU A CA 1
ATOM 533 C C . LEU A 1 66 ? -17.114 12.131 41.866 1.00 54.09 66 LEU A C 1
ATOM 535 O O . LEU A 1 66 ? -18.261 12.049 41.437 1.00 54.09 66 LEU A O 1
ATOM 539 N N . SER A 1 67 ? -16.409 11.043 42.180 1.00 53.94 67 SER A N 1
ATOM 540 C CA . SER A 1 67 ? -17.041 9.722 42.308 1.00 53.94 67 SER A CA 1
ATOM 541 C C . SER A 1 67 ? -17.735 9.614 43.669 1.00 53.94 67 SER A C 1
ATOM 543 O O . SER A 1 67 ? -17.359 8.798 44.505 1.00 53.94 67 SER A O 1
ATOM 545 N N . GLN A 1 68 ? -18.725 10.474 43.930 1.00 57.06 68 GLN A N 1
ATOM 546 C CA . GLN A 1 68 ? -19.695 10.153 44.972 1.00 57.06 68 GLN A CA 1
ATOM 547 C C . GLN A 1 68 ? -20.434 8.908 44.493 1.00 57.06 68 GLN A C 1
ATOM 549 O O . GLN A 1 68 ? -21.098 8.946 43.457 1.00 57.06 68 GLN A O 1
ATOM 554 N N . GLU A 1 69 ? -20.265 7.800 45.216 1.00 57.97 69 GLU A N 1
ATOM 555 C CA . GLU A 1 69 ? -21.108 6.621 45.064 1.00 57.97 69 GLU A CA 1
ATOM 556 C C . GLU A 1 69 ? -22.564 7.083 45.016 1.00 57.97 69 GLU A C 1
ATOM 558 O O . GLU A 1 69 ? -23.083 7.651 45.979 1.00 57.97 69 GLU A O 1
ATOM 563 N N . GLN A 1 70 ? -23.208 6.904 43.864 1.00 67.19 70 GLN A N 1
ATOM 564 C CA . GLN A 1 70 ? -24.614 7.237 43.733 1.00 67.19 70 GLN A CA 1
ATOM 565 C C . GLN A 1 70 ? -25.395 6.194 44.518 1.00 67.19 70 GLN A C 1
ATOM 567 O O . GLN A 1 70 ? -25.549 5.045 44.102 1.00 67.19 70 GLN A O 1
ATOM 572 N N . GLN A 1 71 ? -25.844 6.604 45.696 1.00 78.12 71 GLN A N 1
ATOM 573 C CA . GLN A 1 71 ? -26.762 5.830 46.503 1.00 78.12 71 GLN A CA 1
ATOM 574 C C . GLN A 1 71 ? -28.183 6.196 46.090 1.00 78.12 71 GLN A C 1
ATOM 576 O O . GLN A 1 71 ? -28.565 7.367 46.096 1.00 78.12 71 GLN A O 1
ATOM 581 N N . ILE A 1 72 ? -28.966 5.191 45.708 1.00 80.25 72 ILE A N 1
ATOM 582 C CA . ILE A 1 72 ? -30.413 5.342 45.608 1.00 80.25 72 ILE A CA 1
ATOM 583 C C . ILE A 1 72 ? -30.991 4.964 46.965 1.00 80.25 72 ILE A C 1
ATOM 585 O O . ILE A 1 72 ? -30.874 3.814 47.396 1.00 80.25 72 ILE A O 1
ATOM 589 N N . THR A 1 73 ? -31.629 5.937 47.608 1.00 82.00 73 THR A N 1
ATOM 590 C CA . THR A 1 73 ? -32.422 5.743 48.820 1.00 82.00 73 THR A CA 1
ATOM 591 C C . THR A 1 73 ? -33.898 5.655 48.448 1.00 82.00 73 THR A C 1
ATOM 593 O O . THR A 1 73 ? -34.417 6.529 47.752 1.00 82.00 73 THR A O 1
ATOM 596 N N . ASN A 1 74 ? -34.594 4.627 48.938 1.00 87.56 74 ASN A N 1
ATOM 597 C CA . ASN A 1 74 ? -36.047 4.521 48.823 1.00 87.56 74 ASN A CA 1
ATOM 598 C C . ASN A 1 74 ? -36.688 4.289 50.201 1.00 87.56 74 ASN A C 1
ATOM 600 O O . ASN A 1 74 ? -36.185 3.498 51.004 1.00 87.56 74 ASN A O 1
ATOM 604 N N . THR A 1 75 ? -37.798 4.982 50.456 1.00 90.44 75 THR A N 1
ATOM 605 C CA . THR A 1 75 ? -38.674 4.792 51.615 1.00 90.44 75 THR A CA 1
ATOM 606 C C . THR A 1 75 ? -40.127 4.720 51.144 1.00 90.44 75 THR A C 1
ATOM 608 O O . THR A 1 75 ? -40.575 5.513 50.316 1.00 90.44 75 THR A O 1
ATOM 611 N N . ALA A 1 76 ? -40.881 3.757 51.673 1.00 88.31 76 ALA A N 1
ATOM 612 C CA . ALA A 1 76 ? -42.307 3.617 51.411 1.00 88.31 76 ALA A CA 1
ATOM 613 C C . ALA A 1 76 ? -43.116 4.194 52.578 1.00 88.31 76 ALA A C 1
ATOM 615 O O . ALA A 1 76 ? -42.756 4.023 53.743 1.00 88.31 76 ALA A O 1
ATOM 616 N N . GLN A 1 77 ? -44.230 4.852 52.265 1.00 92.50 77 GLN A N 1
ATOM 617 C CA . GLN A 1 77 ? -45.131 5.437 53.251 1.00 92.50 77 GLN A CA 1
ATOM 618 C C . GLN A 1 77 ? -46.540 4.879 53.060 1.00 92.50 77 GLN A C 1
ATOM 620 O O . GLN A 1 77 ? -47.100 4.979 51.969 1.00 92.50 77 GLN A O 1
ATOM 625 N N . VAL A 1 78 ? -47.129 4.330 54.123 1.00 92.12 78 VAL A N 1
ATOM 626 C CA . VAL A 1 78 ? -48.517 3.848 54.112 1.00 92.12 78 VAL A CA 1
ATOM 627 C C . VAL A 1 78 ? -49.344 4.639 55.119 1.00 92.12 78 VAL A C 1
ATOM 629 O O . VAL A 1 78 ? -48.958 4.788 56.279 1.00 92.12 78 VAL A O 1
ATOM 632 N N . VAL A 1 79 ? -50.493 5.137 54.670 1.00 92.62 79 VAL A N 1
ATOM 633 C CA . VAL A 1 79 ? -51.555 5.700 55.512 1.00 92.62 79 VAL A CA 1
ATOM 634 C C . VAL A 1 79 ? -52.760 4.792 55.329 1.00 92.62 79 VAL A C 1
ATOM 636 O O . VAL A 1 79 ? -53.153 4.539 54.191 1.00 92.62 79 VAL A O 1
ATOM 639 N N . TYR A 1 80 ? -53.317 4.273 56.417 1.00 87.44 80 TYR A N 1
ATOM 640 C CA . TYR A 1 80 ? -54.518 3.444 56.366 1.00 87.44 80 TYR A CA 1
ATOM 641 C C . TYR A 1 80 ? -55.694 4.208 56.963 1.00 87.44 80 TYR A C 1
ATOM 643 O O . TYR A 1 80 ? -55.539 4.951 57.927 1.00 87.44 80 TYR A O 1
ATOM 651 N N . GLU A 1 81 ? -56.859 4.057 56.352 1.00 94.56 81 GLU A N 1
ATOM 652 C CA . GLU A 1 81 ? -58.121 4.613 56.828 1.00 94.56 81 GLU A CA 1
ATOM 653 C C . GLU A 1 81 ? -58.976 3.441 57.292 1.00 94.56 81 GLU A C 1
ATOM 655 O O . GLU A 1 81 ? -59.068 2.427 56.594 1.00 94.56 81 GLU A O 1
ATOM 660 N N . ASP A 1 82 ? -59.517 3.534 58.500 1.00 92.94 82 ASP A N 1
ATOM 661 C CA . ASP A 1 82 ? -60.430 2.516 58.997 1.00 92.94 82 ASP A CA 1
ATOM 662 C C . ASP A 1 82 ? -61.820 2.653 58.352 1.00 92.94 82 ASP A C 1
ATOM 664 O O . ASP A 1 82 ? -62.103 3.547 57.552 1.00 92.94 82 ASP A O 1
ATOM 668 N N . ILE A 1 83 ? -62.716 1.738 58.706 1.00 93.12 83 ILE A N 1
ATOM 669 C CA . ILE A 1 83 ? -64.100 1.734 58.217 1.00 93.12 83 ILE A CA 1
ATOM 670 C C . ILE A 1 83 ? -64.943 2.909 58.748 1.00 93.12 83 ILE A C 1
ATOM 672 O O . ILE A 1 83 ? -66.049 3.132 58.261 1.00 93.12 83 ILE A O 1
ATOM 676 N N . GLU A 1 84 ? -64.437 3.647 59.735 1.00 95.94 84 GLU A N 1
ATOM 677 C CA . GLU A 1 84 ? -65.080 4.794 60.382 1.00 95.94 84 GLU A CA 1
ATOM 678 C C . GLU A 1 84 ? -64.554 6.134 59.829 1.00 95.94 84 GLU A C 1
ATOM 680 O O . GLU A 1 84 ? -65.045 7.198 60.211 1.00 95.94 84 GLU A O 1
ATOM 685 N N . GLY A 1 85 ? -63.601 6.094 58.890 1.00 91.94 85 GLY A N 1
ATOM 686 C CA . GLY A 1 85 ? -62.989 7.262 58.258 1.00 91.94 85 GLY A CA 1
ATOM 687 C C . GLY A 1 85 ? -61.824 7.866 59.049 1.00 91.94 85 GLY A C 1
ATOM 688 O O . GLY A 1 85 ? -61.300 8.921 58.673 1.00 91.94 85 GLY A O 1
ATOM 689 N N 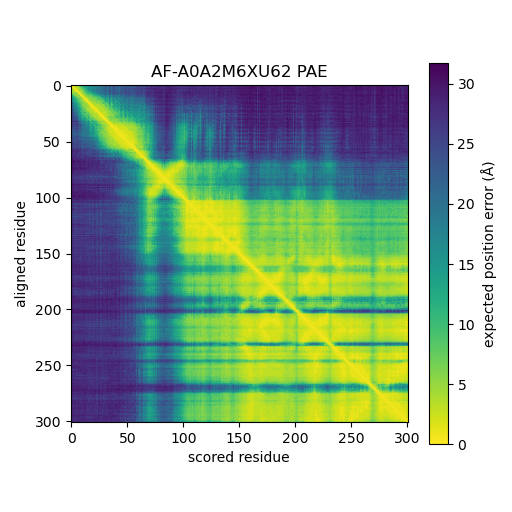. ASN A 1 86 ? -61.391 7.231 60.142 1.00 94.44 86 ASN A N 1
ATOM 690 C CA . ASN A 1 86 ? -60.216 7.674 60.879 1.00 94.44 86 ASN A CA 1
ATOM 691 C C . ASN A 1 86 ? -58.957 7.240 60.130 1.00 94.44 86 ASN A C 1
ATOM 693 O O . ASN A 1 86 ? -58.765 6.071 59.790 1.00 94.44 86 ASN A O 1
ATOM 697 N N . LYS A 1 87 ?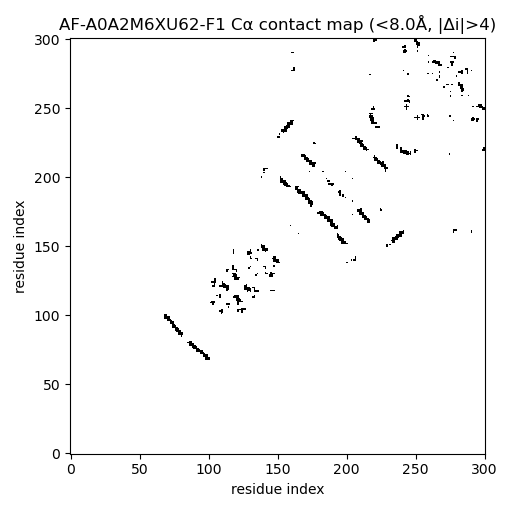 -58.068 8.200 59.884 1.00 94.06 87 LYS A N 1
ATOM 698 C CA . LYS A 1 87 ? -56.794 7.969 59.204 1.00 94.06 87 LYS A CA 1
ATOM 699 C C . LYS A 1 87 ? -55.691 7.738 60.220 1.00 94.0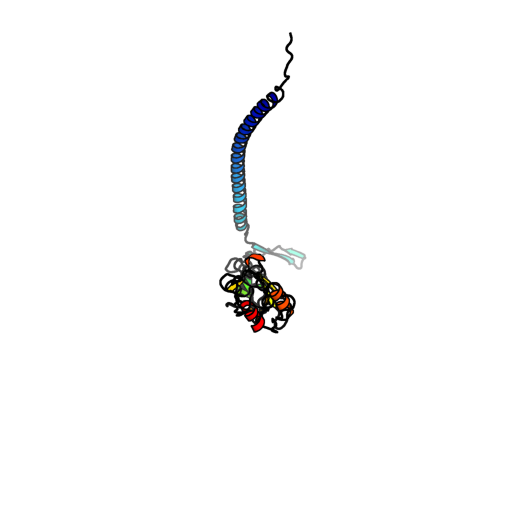6 87 LYS A C 1
ATOM 701 O O . LYS A 1 87 ? -55.511 8.526 61.146 1.00 94.06 87 LYS A O 1
ATOM 706 N N . TYR A 1 88 ? -54.900 6.706 59.983 1.00 87.75 88 TYR A N 1
ATOM 707 C CA . TYR A 1 88 ? -53.764 6.327 60.799 1.00 87.75 88 TYR A CA 1
ATOM 708 C C . TYR A 1 88 ? -52.496 6.280 59.958 1.00 87.75 88 TYR A C 1
ATOM 710 O O . TYR A 1 88 ? -52.467 5.788 58.826 1.00 87.75 88 TYR A O 1
ATOM 718 N N . GLY A 1 89 ? -51.423 6.788 60.552 1.00 90.31 89 GLY A N 1
ATOM 719 C CA . GLY A 1 89 ? -50.114 6.870 59.932 1.00 90.31 89 GLY A CA 1
ATOM 720 C C . GLY A 1 89 ? -49.657 8.312 59.688 1.00 90.31 89 GLY A C 1
ATOM 721 O O . GLY A 1 89 ? -50.264 9.257 60.194 1.00 90.31 89 GLY A O 1
ATOM 722 N N . PRO A 1 90 ? -48.567 8.479 58.926 1.00 85.56 90 PRO A N 1
ATOM 723 C CA . PRO A 1 90 ? -47.920 7.418 58.161 1.00 85.56 90 PRO A CA 1
ATOM 724 C C . PRO A 1 90 ? -47.099 6.409 58.963 1.00 85.56 90 PRO A C 1
ATOM 726 O O . PRO A 1 90 ? -46.380 6.775 59.888 1.00 85.56 90 PRO A O 1
ATOM 729 N N . VAL A 1 91 ? -47.131 5.151 58.523 1.00 88.00 91 VAL A N 1
ATOM 730 C CA . VAL A 1 91 ? -46.079 4.174 58.830 1.00 88.00 91 VAL A CA 1
ATOM 731 C C . VAL A 1 91 ? -45.044 4.261 57.711 1.00 88.00 91 VAL A C 1
ATOM 733 O O . VAL A 1 91 ? -45.377 4.070 56.540 1.00 88.00 91 VAL A O 1
ATOM 736 N N . ILE A 1 92 ? -43.809 4.600 58.071 1.00 90.19 92 ILE A N 1
ATOM 737 C CA . ILE A 1 92 ? -42.684 4.732 57.140 1.00 90.19 92 ILE A CA 1
ATOM 738 C C . ILE A 1 92 ? -41.883 3.429 57.198 1.00 90.19 92 ILE A C 1
ATOM 740 O O . ILE A 1 92 ? -41.574 2.944 58.288 1.00 90.19 92 ILE A O 1
ATOM 744 N N . SER A 1 93 ? -41.578 2.838 56.042 1.00 90.25 93 SER A N 1
ATOM 745 C CA . SER A 1 93 ? -40.703 1.666 55.972 1.00 90.25 93 SER A CA 1
ATOM 746 C C . SER A 1 93 ? -39.282 2.010 56.422 1.00 90.25 93 SER A C 1
ATOM 748 O O . SER A 1 93 ? -38.885 3.173 56.471 1.00 90.25 93 SER A O 1
ATOM 750 N N . ASN A 1 94 ? -38.469 0.990 56.686 1.00 90.69 94 ASN A N 1
ATOM 751 C CA . ASN A 1 94 ? -37.029 1.184 56.806 1.00 90.69 94 ASN A CA 1
ATOM 752 C C . ASN A 1 94 ? -36.442 1.771 55.508 1.00 90.69 94 ASN A C 1
ATOM 754 O O . ASN A 1 94 ? -36.954 1.519 54.413 1.00 90.69 94 ASN A O 1
ATOM 758 N N . GLU A 1 95 ? -35.363 2.540 55.652 1.00 89.94 95 GLU A N 1
ATOM 759 C CA . GLU A 1 95 ? -34.572 3.038 54.530 1.00 89.94 95 GLU A CA 1
ATOM 760 C C . GLU A 1 95 ? -33.870 1.865 53.838 1.00 89.94 95 GLU A C 1
ATOM 762 O O . GLU A 1 95 ? -33.218 1.044 54.492 1.00 89.94 95 GLU A O 1
ATOM 767 N N . VAL A 1 96 ? -34.018 1.771 52.517 1.00 89.62 96 VAL A N 1
ATOM 768 C CA . VAL A 1 96 ? -33.245 0.842 51.689 1.00 89.62 96 VAL A CA 1
ATOM 769 C C . VAL A 1 96 ? -32.280 1.670 50.853 1.00 89.62 96 VAL A C 1
ATOM 771 O O . VAL A 1 96 ? -32.702 2.406 49.960 1.00 89.62 96 VAL A O 1
ATOM 774 N N . VAL A 1 97 ? -30.990 1.549 51.163 1.00 87.19 97 VAL A N 1
ATOM 775 C CA . VAL A 1 97 ? -29.896 2.218 50.451 1.00 87.19 97 VAL A CA 1
ATOM 776 C C . VAL A 1 97 ? -29.248 1.209 49.511 1.00 87.19 97 VAL A C 1
ATOM 778 O O . VAL A 1 97 ? -28.759 0.171 49.953 1.00 87.19 97 VAL A O 1
ATOM 781 N N . THR A 1 98 ? -29.252 1.496 48.210 1.00 83.81 98 THR A N 1
ATOM 782 C CA . THR A 1 98 ? -28.535 0.697 47.206 1.00 83.81 98 THR A CA 1
ATOM 783 C C . THR A 1 98 ? -27.414 1.527 46.603 1.00 83.81 98 THR A C 1
ATOM 785 O O . THR A 1 98 ? -27.669 2.559 45.983 1.00 83.81 98 THR A O 1
ATOM 788 N N . THR A 1 99 ? -26.176 1.066 46.759 1.00 78.56 99 THR A N 1
ATOM 789 C CA . THR A 1 99 ? -25.011 1.656 46.095 1.00 78.56 99 THR A CA 1
ATOM 790 C C . THR A 1 99 ? -24.974 1.207 44.639 1.00 78.56 99 THR A C 1
ATOM 792 O O . THR A 1 99 ? -24.824 0.016 44.362 1.00 78.56 99 THR A O 1
ATOM 795 N N . ILE A 1 100 ? -25.088 2.146 43.696 1.00 78.12 100 ILE A N 1
ATOM 796 C CA . ILE A 1 100 ? -24.822 1.862 42.285 1.00 78.12 100 ILE A CA 1
ATOM 797 C C . ILE A 1 100 ? -23.319 1.975 42.075 1.00 78.12 100 ILE A C 1
ATOM 799 O O . ILE A 1 100 ? -22.764 3.071 42.002 1.00 78.12 100 ILE A O 1
ATOM 803 N N . THR A 1 101 ? -22.648 0.834 41.959 1.00 73.38 101 THR A N 1
ATOM 804 C CA . THR A 1 101 ? -21.276 0.819 41.463 1.00 73.38 101 THR A CA 1
ATOM 805 C C . THR A 1 101 ? -21.296 1.062 39.952 1.00 73.38 101 THR A C 1
ATOM 807 O O . THR A 1 101 ? -22.055 0.391 39.237 1.00 73.38 101 THR A O 1
ATOM 810 N N . PRO A 1 102 ? -20.506 2.026 39.435 1.00 71.88 102 PRO A N 1
ATOM 811 C CA . PRO A 1 102 ? -20.366 2.201 38.000 1.00 71.88 102 PRO A CA 1
ATOM 812 C C . PRO A 1 102 ? -19.881 0.883 37.406 1.00 71.88 102 PRO A C 1
ATOM 814 O O . PRO A 1 102 ? -18.861 0.329 37.812 1.00 71.88 102 PRO A O 1
ATOM 817 N N . GLN A 1 103 ? -20.672 0.359 36.480 1.00 88.31 103 GLN A N 1
ATOM 818 C CA . GLN A 1 103 ? -20.411 -0.917 35.848 1.00 88.31 103 GLN A CA 1
ATOM 819 C C . GLN A 1 103 ? -19.253 -0.733 34.862 1.00 88.31 103 GLN A C 1
ATOM 821 O O . GLN A 1 103 ? -19.385 -0.039 33.847 1.00 88.31 103 GLN A O 1
ATOM 826 N N . THR A 1 104 ? -18.101 -1.310 35.195 1.00 94.88 104 THR A N 1
ATOM 827 C CA . THR A 1 104 ? -16.873 -1.234 34.400 1.00 94.88 104 THR A CA 1
ATOM 828 C C . THR A 1 104 ? -16.329 -2.625 34.089 1.00 94.88 104 THR A C 1
ATOM 830 O O . THR A 1 104 ? -16.622 -3.605 34.776 1.00 94.88 104 THR A O 1
ATOM 833 N N . CYS A 1 105 ? -15.559 -2.721 33.012 1.00 95.88 105 CYS A N 1
ATOM 834 C CA . CYS A 1 105 ? -14.782 -3.903 32.672 1.00 95.88 105 CYS A CA 1
ATOM 835 C C . CYS A 1 105 ? -13.502 -4.005 33.516 1.00 95.88 105 CYS A C 1
ATOM 837 O O . CYS A 1 105 ? -13.164 -3.107 34.289 1.00 95.88 105 CYS A O 1
ATOM 839 N N . THR A 1 106 ? -12.755 -5.100 33.345 1.00 95.56 106 THR A N 1
ATOM 840 C CA . THR A 1 106 ? -11.507 -5.387 34.078 1.00 95.56 106 THR A CA 1
ATOM 841 C C . THR A 1 106 ? -10.426 -4.312 33.942 1.00 95.56 106 THR A C 1
ATOM 843 O O . THR A 1 106 ? -9.557 -4.215 34.801 1.00 95.56 106 THR A O 1
ATOM 846 N N . ASP A 1 107 ? -10.465 -3.515 32.874 1.00 95.44 107 ASP A N 1
ATOM 847 C CA . ASP A 1 107 ? -9.537 -2.413 32.596 1.00 95.44 107 ASP A CA 1
ATOM 848 C C . ASP A 1 107 ? -10.060 -1.036 33.055 1.00 95.44 107 ASP A C 1
ATOM 850 O O . ASP A 1 107 ? -9.408 -0.019 32.824 1.00 95.44 107 ASP A O 1
ATOM 854 N N . GLY A 1 108 ? -11.234 -0.987 33.695 1.00 95.00 108 GLY A N 1
ATOM 855 C CA . GLY A 1 108 ? -11.892 0.249 34.119 1.00 95.00 108 GLY A CA 1
ATOM 856 C C . GLY A 1 108 ? -12.752 0.924 33.045 1.00 95.00 108 GLY A C 1
ATOM 857 O O . GLY A 1 108 ? -13.370 1.948 33.334 1.00 95.00 108 GLY A O 1
ATOM 858 N N . THR A 1 109 ? -12.848 0.362 31.836 1.00 96.19 109 THR A N 1
ATOM 859 C CA . THR A 1 109 ? -13.711 0.890 30.769 1.00 96.19 109 THR A CA 1
ATOM 860 C C . THR A 1 109 ? -15.180 0.794 31.178 1.00 96.19 109 THR A C 1
ATOM 862 O O . THR A 1 109 ? -15.625 -0.257 31.638 1.00 96.19 109 THR A O 1
ATOM 865 N N . GLN A 1 110 ? -15.955 1.872 31.022 1.00 95.31 110 GLN A N 1
ATOM 866 C CA . GLN A 1 110 ? -17.387 1.856 31.344 1.00 95.31 110 GLN A CA 1
ATOM 867 C C . GLN A 1 110 ? -18.155 0.941 30.386 1.00 95.31 110 GLN A C 1
ATOM 869 O O . GLN A 1 110 ? -17.789 0.786 29.219 1.00 95.31 110 GLN A O 1
ATOM 874 N N . TYR A 1 111 ? -19.250 0.350 30.867 1.00 95.44 111 TYR A N 1
ATOM 875 C CA . TYR A 1 111 ? -20.107 -0.478 30.021 1.00 95.44 111 TYR A CA 1
ATOM 876 C C . TYR A 1 111 ? -20.549 0.278 28.768 1.00 95.44 111 TYR A C 1
ATOM 878 O O . TYR A 1 111 ? -20.896 1.459 28.805 1.00 95.44 111 TYR A O 1
ATOM 886 N N . ASN A 1 112 ? -20.563 -0.449 27.658 1.00 95.69 112 ASN A N 1
ATOM 887 C CA . ASN A 1 112 ? -20.880 0.028 26.324 1.00 95.69 112 ASN A CA 1
ATOM 888 C C . ASN A 1 112 ? -19.931 1.110 25.777 1.00 95.69 112 ASN A C 1
ATOM 890 O O . ASN A 1 112 ? -20.298 1.816 24.834 1.00 95.69 112 ASN A O 1
ATOM 894 N N . GLN A 1 113 ? -18.721 1.233 26.331 1.00 97.06 113 GLN A N 1
ATOM 895 C CA . GLN A 1 113 ? -17.673 2.127 25.836 1.00 97.06 113 GLN A CA 1
ATOM 896 C C . GLN A 1 113 ? -16.457 1.359 25.312 1.00 97.06 113 GLN A C 1
ATOM 898 O O . GLN A 1 113 ? -16.251 0.177 25.597 1.00 97.06 113 GLN A O 1
ATOM 903 N N . CYS A 1 114 ? -15.655 2.062 24.516 1.00 98.12 114 CYS A N 1
ATOM 904 C CA . CYS A 1 114 ? -14.403 1.561 23.970 1.00 98.12 114 CYS A CA 1
ATOM 905 C C . CYS A 1 114 ? -13.263 1.723 24.966 1.00 98.12 114 CYS A C 1
ATOM 907 O O . CYS A 1 114 ? -13.106 2.782 25.573 1.00 98.12 114 CYS A O 1
ATOM 909 N N . SER A 1 115 ? -12.451 0.677 25.085 1.00 97.62 115 SER A N 1
ATOM 910 C CA . SER A 1 115 ? -11.221 0.709 25.862 1.00 97.62 115 SER A CA 1
ATOM 911 C C . SER A 1 115 ? -10.168 1.580 25.182 1.00 97.62 115 SER A C 1
ATOM 913 O O . SER A 1 115 ? -10.139 1.732 23.957 1.00 97.62 115 SER A O 1
ATOM 915 N N . ASN A 1 116 ? -9.234 2.094 25.983 1.00 96.12 116 ASN A N 1
ATOM 916 C CA . ASN A 1 116 ? -8.001 2.690 25.471 1.00 96.12 116 ASN A CA 1
ATOM 917 C C . ASN A 1 116 ? -7.129 1.652 24.739 1.00 96.12 116 ASN A C 1
ATOM 919 O O . ASN A 1 116 ? -6.349 2.006 23.852 1.00 96.12 116 ASN A O 1
ATOM 923 N N . THR A 1 117 ? -7.274 0.368 25.077 1.00 96.06 117 THR A N 1
ATOM 924 C CA . THR A 1 117 ? -6.619 -0.746 24.392 1.00 96.06 117 THR A CA 1
ATOM 925 C C . THR A 1 117 ? -7.477 -1.191 23.210 1.00 96.06 117 THR A C 1
ATOM 927 O O . THR A 1 117 ? -8.316 -2.083 23.308 1.00 96.06 117 THR A O 1
ATOM 930 N N . LYS A 1 118 ? -7.278 -0.558 22.053 1.00 95.94 118 LYS A N 1
ATOM 931 C CA . LYS A 1 118 ? -7.990 -0.932 20.822 1.00 95.94 118 LYS A CA 1
ATOM 932 C C . LYS A 1 118 ? -7.658 -2.374 20.391 1.00 95.94 118 LYS A C 1
ATOM 934 O O . LYS A 1 118 ? -6.488 -2.752 20.482 1.00 95.94 118 LYS A O 1
ATOM 939 N N . PRO A 1 119 ? -8.630 -3.154 19.872 1.00 97.25 119 PRO A N 1
ATOM 940 C CA . PRO A 1 119 ? -10.022 -2.787 19.554 1.00 97.25 119 PRO A CA 1
ATOM 941 C C . PRO A 1 119 ? -11.048 -3.130 20.646 1.00 97.25 119 PRO A C 1
ATOM 943 O O . PRO A 1 119 ? -12.200 -3.437 20.332 1.00 97.25 119 PRO A O 1
ATOM 946 N N . GLN A 1 120 ? -10.650 -3.160 21.917 1.00 98.00 120 GLN A N 1
ATOM 947 C CA . GLN A 1 120 ? -11.511 -3.707 22.958 1.00 98.00 120 GLN A CA 1
ATOM 948 C C . GLN A 1 120 ? -12.724 -2.810 23.252 1.00 98.00 120 GLN A C 1
ATOM 950 O O . GLN A 1 120 ? -12.619 -1.587 23.359 1.00 98.00 120 GLN A O 1
ATOM 955 N N . TYR A 1 121 ? -13.879 -3.446 23.415 1.00 98.06 121 TYR A N 1
ATOM 956 C CA . TYR A 1 121 ? -15.168 -2.858 23.750 1.00 98.06 121 TYR A CA 1
ATOM 957 C C . TYR A 1 121 ? -15.735 -3.536 24.992 1.00 98.06 121 TYR A C 1
ATOM 959 O O . TYR A 1 121 ? -15.718 -4.764 25.093 1.00 98.06 121 TYR A O 1
ATOM 967 N N . CYS A 1 122 ? -16.243 -2.748 25.936 1.00 97.81 122 CYS A N 1
ATOM 968 C CA . CYS A 1 122 ? -16.787 -3.272 27.179 1.00 97.81 122 CYS A CA 1
ATOM 969 C C . CYS A 1 122 ? -18.269 -3.636 27.026 1.00 97.81 122 CYS A C 1
ATOM 971 O O . CYS A 1 122 ? -19.135 -2.763 27.088 1.00 97.81 122 CYS A O 1
ATOM 973 N N . GLN A 1 123 ? -18.579 -4.926 26.873 1.00 96.88 123 GLN A N 1
ATOM 974 C CA . GLN A 1 123 ? -19.953 -5.421 26.778 1.00 96.88 123 GLN A CA 1
ATOM 975 C C . GLN A 1 123 ? -20.306 -6.251 28.015 1.00 96.88 123 GLN A C 1
ATOM 977 O O . GLN A 1 123 ? -19.812 -7.360 28.198 1.00 96.88 123 GLN A O 1
ATOM 982 N N . GLY A 1 124 ? -21.172 -5.710 28.878 1.00 92.19 124 GLY A N 1
ATOM 983 C CA . GLY A 1 124 ? -21.674 -6.437 30.052 1.00 92.19 124 GLY A CA 1
ATOM 984 C C . GLY A 1 124 ? -20.577 -6.903 31.018 1.00 92.19 124 GLY A C 1
ATOM 985 O O . GLY A 1 124 ? -20.682 -7.988 31.579 1.00 92.19 124 GLY A O 1
ATOM 986 N N . GLY A 1 125 ? -19.506 -6.117 31.169 1.00 93.88 125 GLY A N 1
ATOM 987 C CA . GLY A 1 125 ? -18.393 -6.412 32.081 1.00 93.88 125 GLY A CA 1
ATOM 988 C C . GLY A 1 125 ? -17.262 -7.234 31.482 1.00 93.88 125 GLY A C 1
ATOM 989 O O . GLY A 1 125 ? -16.246 -7.431 32.146 1.00 93.88 125 GLY A O 1
ATOM 990 N N . VAL A 1 126 ? -17.393 -7.657 30.225 1.00 96.25 126 VAL A N 1
ATOM 991 C CA . VAL A 1 126 ? -16.351 -8.380 29.495 1.00 96.25 126 VAL A CA 1
ATOM 992 C C . VAL A 1 126 ? -15.810 -7.505 28.369 1.00 96.25 126 VAL A C 1
ATOM 994 O O . VAL A 1 126 ? -16.572 -6.891 27.621 1.00 96.25 126 VAL A O 1
ATOM 997 N N . LEU A 1 127 ? -14.484 -7.455 28.242 1.00 97.75 127 LEU A N 1
ATOM 998 C CA . LEU A 1 127 ? -13.826 -6.840 27.094 1.00 97.75 127 LEU A CA 1
ATOM 999 C C . LEU A 1 127 ? -13.853 -7.811 25.919 1.00 97.75 127 LEU A C 1
ATOM 1001 O O . LEU A 1 127 ? -13.326 -8.919 26.007 1.00 97.75 127 LEU A O 1
ATOM 1005 N N . ILE A 1 128 ? -14.443 -7.372 24.815 1.00 97.88 128 ILE A N 1
ATOM 1006 C CA . ILE A 1 128 ? -14.493 -8.109 23.553 1.00 97.88 128 ILE A CA 1
ATOM 1007 C C . ILE A 1 128 ? -13.835 -7.289 22.445 1.00 97.88 128 ILE A C 1
ATOM 1009 O O . ILE A 1 128 ? -13.777 -6.066 22.533 1.00 97.88 128 ILE A O 1
ATOM 1013 N N . ASN A 1 129 ? -13.351 -7.930 21.386 1.00 97.94 129 ASN A N 1
ATOM 1014 C CA . ASN A 1 129 ? -12.853 -7.205 20.218 1.00 97.94 129 ASN A CA 1
ATOM 1015 C C . ASN A 1 129 ? -14.036 -6.658 19.405 1.00 97.94 129 ASN A C 1
ATOM 1017 O O . ASN A 1 129 ? -14.897 -7.425 18.982 1.00 97.94 129 ASN A O 1
ATOM 1021 N N . ASN A 1 130 ? -14.088 -5.342 19.195 1.00 97.56 130 ASN A N 1
ATOM 1022 C CA . ASN A 1 130 ? -15.083 -4.708 18.332 1.00 97.56 130 ASN A CA 1
ATOM 1023 C C . ASN A 1 130 ? -14.502 -3.457 17.656 1.00 97.56 130 ASN A C 1
ATOM 1025 O O . ASN A 1 130 ? -14.834 -2.312 17.979 1.00 97.56 130 ASN A O 1
ATOM 1029 N N . CYS A 1 131 ? -13.624 -3.678 16.681 1.00 96.94 131 CYS A N 1
ATOM 1030 C CA . CYS A 1 131 ? -13.021 -2.611 15.888 1.00 96.94 131 CYS A CA 1
ATOM 1031 C C . CYS A 1 131 ? -14.038 -1.838 15.039 1.00 96.94 131 CYS A C 1
ATOM 1033 O O . CYS A 1 131 ? -13.766 -0.693 14.689 1.00 96.94 131 CYS A O 1
ATOM 1035 N N . GLY A 1 132 ? -15.215 -2.405 14.746 1.00 95.06 132 GLY A N 1
ATOM 1036 C CA . GLY A 1 132 ? -16.283 -1.689 14.043 1.00 95.06 132 GLY A CA 1
ATOM 1037 C C . GLY A 1 132 ? -16.796 -0.488 14.841 1.00 95.06 132 GLY A C 1
ATOM 1038 O O . GLY A 1 132 ? -17.092 0.555 14.266 1.00 95.06 132 GLY A O 1
ATOM 1039 N N . GLN A 1 133 ? -16.838 -0.612 16.172 1.00 96.69 133 GLN A N 1
ATOM 1040 C CA . GLN A 1 133 ? -17.237 0.469 17.073 1.00 96.69 133 GLN A CA 1
ATOM 1041 C C . GLN A 1 133 ? -16.045 1.271 17.617 1.00 96.69 133 GLN A C 1
ATOM 1043 O O . GLN A 1 133 ? -16.142 2.488 17.759 1.00 96.69 133 GLN A O 1
ATOM 1048 N N . CYS A 1 134 ? -14.924 0.610 17.917 1.00 96.94 134 CYS A N 1
ATOM 1049 C CA . CYS A 1 134 ? -13.783 1.228 18.607 1.00 96.94 134 CYS A CA 1
ATOM 1050 C C . CYS A 1 134 ? -12.616 1.628 17.698 1.00 96.94 134 CYS A C 1
ATOM 1052 O O . CYS A 1 134 ? -11.699 2.341 18.124 1.00 96.94 134 CYS A O 1
ATOM 1054 N N . GLY A 1 135 ? -12.646 1.195 16.439 1.00 94.31 135 GLY A N 1
ATOM 1055 C CA . GLY A 1 135 ? -11.550 1.347 15.494 1.00 94.31 135 GLY A CA 1
ATOM 1056 C C . GLY A 1 135 ? -10.319 0.512 15.856 1.00 94.31 135 GLY A C 1
ATOM 1057 O O . GLY A 1 135 ? -10.250 -0.158 16.888 1.00 94.31 135 GLY A O 1
ATOM 1058 N N . CYS A 1 136 ? -9.314 0.597 14.990 1.00 93.31 136 CYS A N 1
ATOM 1059 C CA . CYS A 1 136 ? -7.998 -0.003 15.188 1.00 93.31 136 CYS A CA 1
ATOM 1060 C C . CYS A 1 136 ? -6.932 1.059 15.507 1.00 93.31 136 CYS A C 1
ATOM 1062 O O . CYS A 1 136 ? -7.199 2.269 15.511 1.00 93.31 136 CYS A O 1
ATOM 1064 N N . LEU A 1 137 ? -5.717 0.603 15.826 1.00 90.06 137 LEU A N 1
ATOM 1065 C CA . LEU A 1 137 ? -4.524 1.455 15.784 1.00 90.06 137 LEU A CA 1
ATOM 1066 C C . LEU A 1 137 ? -4.301 1.955 14.347 1.00 90.06 137 LEU A C 1
ATOM 1068 O O . LEU A 1 137 ? -4.756 1.323 13.399 1.00 90.06 137 LEU A O 1
ATOM 1072 N N . THR A 1 138 ? -3.589 3.072 14.178 1.00 83.44 138 THR A N 1
ATOM 1073 C CA . THR A 1 138 ? -3.363 3.707 12.862 1.00 83.44 138 THR A CA 1
ATOM 1074 C C . THR A 1 138 ? -2.681 2.794 11.840 1.00 83.44 138 THR A C 1
ATOM 1076 O O . THR A 1 138 ? -2.810 3.015 10.645 1.00 83.44 138 THR A O 1
ATOM 1079 N N . THR A 1 139 ? -1.989 1.753 12.301 1.00 83.69 139 THR A N 1
ATOM 1080 C CA . THR A 1 139 ? -1.294 0.752 11.483 1.00 83.69 139 THR A CA 1
ATOM 1081 C C . THR A 1 139 ? -2.029 -0.589 11.437 1.00 83.69 139 THR A C 1
ATOM 1083 O O . THR A 1 139 ? -1.401 -1.630 11.265 1.00 83.69 139 THR A O 1
ATOM 1086 N N . ALA A 1 140 ? -3.346 -0.611 11.649 1.00 87.38 140 ALA A N 1
ATOM 1087 C CA . ALA A 1 140 ? -4.130 -1.841 11.650 1.00 87.38 140 ALA A CA 1
ATOM 1088 C C . ALA A 1 140 ? -5.507 -1.669 10.985 1.00 87.38 140 ALA A C 1
ATOM 1090 O O . ALA A 1 140 ? -6.132 -0.615 11.087 1.00 87.38 140 ALA A O 1
ATOM 1091 N N . ALA A 1 141 ? -5.984 -2.724 10.323 1.00 87.38 141 ALA A N 1
ATOM 1092 C CA . ALA A 1 141 ? -7.304 -2.807 9.704 1.00 87.38 141 ALA A CA 1
ATOM 1093 C C . ALA A 1 141 ? -8.266 -3.629 10.566 1.00 87.38 141 ALA A C 1
ATOM 1095 O O . ALA A 1 141 ? -7.864 -4.576 11.242 1.00 87.38 141 ALA A O 1
ATOM 1096 N N . CYS A 1 142 ? -9.548 -3.275 10.507 1.00 91.00 142 CYS A N 1
ATOM 1097 C CA . CYS A 1 142 ? -10.620 -3.989 11.192 1.00 91.00 142 CYS A CA 1
ATOM 1098 C C . CYS A 1 142 ? -11.014 -5.247 10.408 1.00 91.00 142 CYS A C 1
ATOM 1100 O O . CYS A 1 142 ? -11.296 -5.168 9.212 1.00 91.00 142 CYS A O 1
ATOM 1102 N N . GLN A 1 143 ? -11.026 -6.398 11.075 1.00 88.75 143 GLN A N 1
ATOM 1103 C CA . GLN A 1 143 ? -11.437 -7.678 10.505 1.00 88.75 143 GLN A CA 1
ATOM 1104 C C . GLN A 1 143 ? -12.942 -7.926 10.723 1.00 88.75 143 GLN A C 1
ATOM 1106 O O . GLN A 1 143 ? -13.535 -7.355 11.643 1.00 88.75 143 GLN A O 1
ATOM 1111 N N . PRO A 1 144 ? -13.582 -8.801 9.920 1.00 90.19 144 PRO A N 1
ATOM 1112 C CA . PRO A 1 144 ? -15.007 -9.118 10.072 1.00 90.19 144 PRO A CA 1
ATOM 1113 C C . PRO A 1 144 ? -15.398 -9.698 11.440 1.00 90.19 144 PRO A C 1
ATOM 1115 O O . PRO A 1 144 ? -16.555 -9.598 11.835 1.00 90.19 144 PRO A O 1
ATOM 1118 N N . ASP A 1 145 ? -14.452 -10.298 12.164 1.00 93.88 145 ASP A N 1
ATOM 1119 C CA . ASP A 1 145 ? -14.652 -10.844 13.512 1.00 93.88 145 ASP A CA 1
ATOM 1120 C C . ASP A 1 145 ? -14.537 -9.785 14.628 1.00 93.88 145 ASP A C 1
ATOM 1122 O O . ASP A 1 145 ? -14.626 -10.114 15.810 1.00 93.88 145 ASP A O 1
ATOM 1126 N N . GLY A 1 146 ? -14.329 -8.513 14.269 1.00 94.94 146 GLY A N 1
ATOM 1127 C CA . GLY A 1 146 ? -14.167 -7.407 15.207 1.00 94.94 146 GLY A CA 1
ATOM 1128 C C . GLY A 1 146 ? -12.743 -7.232 15.745 1.00 94.94 146 GLY A C 1
ATOM 1129 O O . GLY A 1 146 ? -12.509 -6.297 16.517 1.00 94.94 146 GLY A O 1
ATOM 1130 N N . SER A 1 147 ? -11.785 -8.076 15.356 1.00 95.25 147 SER A N 1
ATOM 1131 C CA . SER A 1 147 ? -10.372 -7.938 15.726 1.00 95.25 147 SER A CA 1
ATOM 1132 C C . SER A 1 147 ? -9.601 -7.000 14.782 1.00 95.25 147 SER A C 1
ATOM 1134 O O . SER A 1 147 ? -10.112 -6.569 13.750 1.00 95.25 147 SER A O 1
ATOM 1136 N N . CYS A 1 148 ? -8.373 -6.627 15.154 1.00 91.88 148 CYS A N 1
ATOM 1137 C CA . CYS A 1 148 ? -7.508 -5.788 14.322 1.00 91.88 148 CYS A CA 1
ATOM 1138 C C . CYS A 1 148 ? -6.329 -6.593 13.782 1.00 91.88 148 CYS A C 1
ATOM 1140 O O . CYS A 1 148 ? -5.573 -7.171 14.563 1.00 91.88 148 CYS A O 1
ATOM 1142 N N . ILE A 1 149 ? -6.111 -6.524 12.469 1.00 88.19 149 ILE A N 1
ATOM 1143 C CA . ILE A 1 149 ? -4.911 -7.042 11.812 1.00 88.19 149 ILE A CA 1
ATOM 1144 C C . ILE A 1 149 ? -3.934 -5.902 11.550 1.00 88.19 149 ILE A C 1
ATOM 1146 O O . ILE A 1 149 ? -4.307 -4.868 10.999 1.00 88.19 149 ILE A O 1
ATOM 1150 N N . LYS A 1 150 ? -2.674 -6.070 11.955 1.00 85.25 150 LYS A N 1
ATOM 1151 C CA . LYS A 1 150 ? -1.611 -5.106 11.653 1.00 85.25 150 LYS A CA 1
ATOM 1152 C C . LYS A 1 150 ? -1.392 -5.048 10.135 1.00 85.25 150 LYS A C 1
ATOM 1154 O O . LYS A 1 150 ? -1.248 -6.086 9.499 1.00 85.25 150 LYS A O 1
ATOM 1159 N N . ILE A 1 151 ? -1.357 -3.842 9.580 1.00 81.12 151 ILE A N 1
ATOM 1160 C CA . ILE A 1 151 ? -1.017 -3.570 8.184 1.00 81.12 151 ILE A CA 1
ATOM 1161 C C . ILE A 1 151 ? 0.479 -3.264 8.134 1.00 81.12 151 ILE A C 1
ATOM 1163 O O . ILE A 1 151 ? 0.953 -2.343 8.805 1.00 81.12 151 ILE A O 1
ATOM 1167 N N . GLU A 1 152 ? 1.221 -4.049 7.362 1.00 78.56 152 GLU A N 1
ATOM 1168 C CA . GLU A 1 152 ? 2.621 -3.763 7.047 1.00 78.56 152 GLU A CA 1
ATOM 1169 C C . GLU A 1 152 ? 2.714 -3.057 5.684 1.00 78.56 152 GLU A C 1
ATOM 1171 O O . GLU A 1 152 ? 1.803 -3.215 4.867 1.00 78.56 152 GLU A O 1
ATOM 1176 N N . PRO A 1 153 ? 3.764 -2.250 5.437 1.00 77.94 153 PRO A N 1
ATOM 1177 C CA . PRO A 1 153 ? 4.010 -1.656 4.125 1.00 77.94 153 PRO A CA 1
ATOM 1178 C C . PRO A 1 153 ? 4.009 -2.706 3.010 1.00 77.94 153 PRO A C 1
ATOM 1180 O O . PRO A 1 153 ? 4.485 -3.828 3.205 1.00 77.94 153 PRO A O 1
ATOM 1183 N N . ILE A 1 154 ? 3.509 -2.333 1.830 1.00 79.56 154 ILE A N 1
ATOM 1184 C CA . ILE A 1 154 ? 3.577 -3.203 0.658 1.00 79.56 154 ILE A CA 1
ATOM 1185 C C . ILE A 1 154 ? 5.013 -3.208 0.150 1.00 79.56 154 ILE A C 1
ATOM 1187 O O . ILE A 1 154 ? 5.540 -2.193 -0.303 1.00 79.56 154 ILE A O 1
ATOM 1191 N N . LYS A 1 155 ? 5.635 -4.383 0.167 1.00 83.31 155 LYS A N 1
ATOM 1192 C CA . LYS A 1 155 ? 6.932 -4.599 -0.474 1.00 83.31 155 LYS A CA 1
ATOM 1193 C C . LYS A 1 155 ? 6.701 -5.114 -1.882 1.00 83.31 155 LYS A C 1
ATOM 1195 O O . LYS A 1 155 ? 6.088 -6.167 -2.046 1.00 83.31 155 LYS A O 1
ATOM 1200 N N . LEU A 1 156 ? 7.163 -4.364 -2.874 1.00 85.06 156 LEU A N 1
ATOM 1201 C CA . LEU A 1 156 ? 7.081 -4.719 -4.283 1.00 85.06 156 LEU A CA 1
ATOM 1202 C C . LEU A 1 156 ? 8.484 -5.025 -4.805 1.00 85.06 156 LEU A C 1
ATOM 1204 O O . LEU A 1 156 ? 9.401 -4.210 -4.718 1.00 85.06 156 LEU A O 1
ATOM 1208 N N . GLN A 1 157 ? 8.655 -6.200 -5.393 1.00 85.75 157 GLN A N 1
ATOM 1209 C CA . GLN A 1 157 ? 9.855 -6.503 -6.158 1.00 85.75 157 GLN A CA 1
ATOM 1210 C C . GLN A 1 157 ? 9.532 -6.349 -7.639 1.00 85.75 157 GLN A C 1
ATOM 1212 O O . GLN A 1 157 ? 8.710 -7.089 -8.188 1.00 85.75 157 GLN A O 1
ATOM 1217 N N . VAL A 1 158 ? 10.183 -5.379 -8.272 1.00 87.25 158 VAL A N 1
ATOM 1218 C CA . VAL A 1 158 ? 10.102 -5.134 -9.711 1.00 87.25 158 VAL A CA 1
ATOM 1219 C C . VAL A 1 158 ? 11.487 -5.335 -10.312 1.00 87.25 158 VAL A C 1
ATOM 1221 O O . VAL A 1 158 ? 12.496 -5.139 -9.649 1.00 87.25 158 VAL A O 1
ATOM 1224 N N . GLU A 1 159 ? 11.563 -5.770 -11.558 1.00 87.31 159 GLU A N 1
ATOM 1225 C CA . GLU A 1 159 ? 12.833 -5.849 -12.279 1.00 87.31 159 GLU A CA 1
ATOM 1226 C C . GLU A 1 159 ? 12.622 -5.174 -13.629 1.00 87.31 159 GLU A C 1
ATOM 1228 O O . GLU A 1 159 ? 11.590 -5.359 -14.265 1.00 87.31 159 GLU A O 1
ATOM 1233 N N . PHE A 1 160 ? 13.545 -4.310 -14.039 1.00 88.38 160 PHE A N 1
ATOM 1234 C CA . PHE A 1 160 ? 13.404 -3.543 -15.273 1.00 88.38 160 PHE A CA 1
ATOM 1235 C C . PHE A 1 160 ? 14.373 -4.084 -16.302 1.00 88.38 160 PHE A C 1
ATOM 1237 O O . PHE A 1 160 ? 15.584 -4.095 -16.080 1.00 88.38 160 PHE A O 1
ATOM 1244 N N . GLU A 1 161 ? 13.854 -4.498 -17.453 1.00 91.06 161 GLU A N 1
ATOM 1245 C CA . GLU A 1 161 ? 14.718 -4.961 -18.522 1.00 91.06 161 GLU A CA 1
ATOM 1246 C C . GLU A 1 161 ? 15.677 -3.843 -18.971 1.00 91.06 161 GLU A C 1
ATOM 1248 O O . GLU A 1 161 ? 15.294 -2.681 -19.132 1.00 91.06 161 GLU A O 1
ATOM 1253 N N . GLY A 1 162 ? 16.951 -4.203 -19.130 1.00 86.06 162 GLY A N 1
ATOM 1254 C CA . GLY A 1 162 ? 18.012 -3.296 -19.564 1.00 86.06 162 GLY A CA 1
ATOM 1255 C C . GLY A 1 162 ? 18.589 -2.402 -18.462 1.00 86.06 162 GLY A C 1
ATOM 1256 O O . GLY A 1 162 ? 19.737 -1.990 -18.588 1.00 86.06 162 GLY A O 1
ATOM 1257 N N . LYS A 1 163 ? 17.886 -2.157 -17.348 1.00 82.62 163 LYS A N 1
ATOM 1258 C CA . LYS A 1 163 ? 18.332 -1.191 -16.326 1.00 82.62 163 LYS A CA 1
ATOM 1259 C C . LYS A 1 163 ? 18.824 -1.857 -15.048 1.00 82.62 163 LYS A C 1
ATOM 1261 O O . LYS A 1 163 ? 18.226 -2.791 -14.531 1.00 82.62 163 LYS A O 1
ATOM 1266 N N . THR A 1 164 ? 19.909 -1.310 -14.501 1.00 75.31 164 THR A N 1
ATOM 1267 C CA . THR A 1 164 ? 20.409 -1.675 -13.160 1.00 75.31 164 THR A CA 1
ATOM 1268 C C . THR A 1 164 ? 19.909 -0.726 -12.079 1.00 75.31 164 THR A C 1
ATOM 1270 O O . THR A 1 164 ? 19.874 -1.090 -10.909 1.00 75.31 164 THR A O 1
ATOM 1273 N N . THR A 1 165 ? 19.499 0.484 -12.466 1.00 74.25 165 THR A N 1
ATOM 1274 C CA . THR A 1 165 ? 18.915 1.474 -11.563 1.00 74.25 165 THR A CA 1
ATOM 1275 C C . THR A 1 165 ? 17.703 2.116 -12.218 1.00 74.25 165 THR A C 1
ATOM 1277 O O . THR A 1 165 ? 17.719 2.439 -13.410 1.00 74.25 165 THR A O 1
ATOM 1280 N N . PHE A 1 166 ? 16.650 2.325 -11.432 1.00 76.75 166 PHE A N 1
ATOM 1281 C CA . PHE A 1 166 ? 15.433 2.966 -11.903 1.00 76.75 166 PHE A CA 1
ATOM 1282 C C . PHE A 1 166 ? 15.074 4.122 -10.977 1.00 76.75 166 PHE A C 1
ATOM 1284 O O . PHE A 1 166 ? 14.761 3.907 -9.817 1.00 76.75 166 PHE A O 1
ATOM 1291 N N . THR A 1 167 ? 15.147 5.354 -11.477 1.00 78.44 167 THR A N 1
ATOM 1292 C CA . THR A 1 167 ? 14.933 6.577 -10.678 1.00 78.44 167 THR A CA 1
ATOM 1293 C C . THR A 1 167 ? 13.622 7.284 -11.007 1.00 78.44 167 THR A C 1
ATOM 1295 O O . THR A 1 167 ? 13.321 8.325 -10.423 1.00 78.44 167 THR A O 1
ATOM 1298 N N . SER A 1 168 ? 12.837 6.754 -11.946 1.00 81.25 168 SER A N 1
ATOM 1299 C CA . SER A 1 168 ? 11.562 7.355 -12.322 1.00 81.25 168 SER A CA 1
ATOM 1300 C C . SER A 1 168 ? 10.467 7.004 -11.317 1.00 81.25 168 SER A C 1
ATOM 1302 O O . SER A 1 168 ? 10.528 6.003 -10.596 1.00 81.25 168 SER A O 1
ATOM 1304 N N . THR A 1 169 ? 9.457 7.866 -11.263 1.00 87.12 169 THR A N 1
ATOM 1305 C CA . THR A 1 169 ? 8.238 7.624 -10.496 1.00 87.12 169 THR A CA 1
ATOM 1306 C C . THR A 1 169 ? 7.396 6.580 -11.213 1.00 87.12 169 THR A C 1
ATOM 1308 O O . THR A 1 169 ? 7.070 6.754 -12.385 1.00 87.12 169 THR A O 1
ATOM 1311 N N . LEU A 1 170 ? 7.016 5.526 -10.500 1.00 89.19 170 LEU A N 1
ATOM 1312 C CA . LEU A 1 170 ? 6.031 4.555 -10.953 1.00 89.19 170 LEU A CA 1
ATOM 1313 C C . LEU A 1 170 ? 4.702 4.785 -10.241 1.00 89.19 170 LEU A C 1
ATOM 1315 O O . LEU A 1 170 ? 4.657 5.290 -9.117 1.00 89.19 170 LEU A O 1
ATOM 1319 N N . SER A 1 171 ? 3.626 4.421 -10.924 1.00 91.62 171 SER A N 1
ATOM 1320 C CA . SER A 1 171 ? 2.267 4.466 -10.402 1.00 91.62 171 SER A CA 1
ATOM 1321 C C . SER A 1 171 ? 1.811 3.052 -10.075 1.00 91.62 171 SER A C 1
ATOM 1323 O O . SER A 1 171 ? 1.895 2.145 -10.902 1.00 91.62 171 SER A O 1
ATOM 1325 N N . PHE A 1 172 ? 1.342 2.870 -8.850 1.00 91.00 172 PHE A N 1
ATOM 1326 C CA . PHE A 1 172 ? 0.836 1.615 -8.325 1.00 91.00 172 PHE A CA 1
ATOM 1327 C C . PHE A 1 172 ? -0.671 1.716 -8.138 1.00 91.00 172 PHE A C 1
ATOM 1329 O O . PHE A 1 172 ? -1.162 2.702 -7.593 1.00 91.00 172 PHE A O 1
ATOM 1336 N N . TYR A 1 173 ? -1.395 0.681 -8.551 1.00 93.19 173 TYR A N 1
ATOM 1337 C CA . TYR A 1 173 ? -2.846 0.611 -8.469 1.00 93.19 173 TYR A CA 1
ATOM 1338 C C . TYR A 1 173 ? -3.277 -0.698 -7.815 1.00 93.19 173 TYR A C 1
ATOM 1340 O O . TYR A 1 173 ? -2.799 -1.768 -8.191 1.00 93.19 173 TYR A O 1
ATOM 1348 N N . ALA A 1 174 ? -4.231 -0.620 -6.888 1.00 93.38 174 ALA A N 1
ATOM 1349 C CA . ALA A 1 174 ? -5.040 -1.763 -6.480 1.00 93.38 174 ALA A CA 1
ATOM 1350 C C . ALA A 1 174 ? -6.404 -1.656 -7.165 1.00 93.38 174 ALA A C 1
ATOM 1352 O O . ALA A 1 174 ? -7.104 -0.648 -7.023 1.00 93.38 174 ALA A O 1
ATOM 1353 N N . LEU A 1 175 ? -6.772 -2.692 -7.904 1.00 95.75 175 LEU A N 1
ATOM 1354 C CA . LEU A 1 175 ? -7.953 -2.757 -8.749 1.00 95.75 175 LEU A CA 1
ATOM 1355 C C . LEU A 1 175 ? -8.941 -3.787 -8.196 1.00 95.75 175 LEU A C 1
ATOM 1357 O O . LEU A 1 175 ? -8.560 -4.746 -7.519 1.00 95.75 175 LEU A O 1
ATOM 1361 N N . THR A 1 176 ? -10.224 -3.606 -8.502 1.00 96.06 176 THR A N 1
ATOM 1362 C CA . THR A 1 176 ? -11.227 -4.655 -8.258 1.00 96.06 176 THR A CA 1
ATOM 1363 C C . THR A 1 176 ? -10.902 -5.873 -9.141 1.00 96.06 176 THR A C 1
ATOM 1365 O O . THR A 1 176 ? -10.635 -5.658 -10.325 1.00 96.06 176 THR A O 1
ATOM 1368 N N . PRO A 1 177 ? -10.940 -7.119 -8.621 1.00 96.38 177 PRO A N 1
ATOM 1369 C CA . PRO A 1 177 ? -10.523 -8.306 -9.370 1.00 96.38 177 PRO A CA 1
ATOM 1370 C C . PRO A 1 177 ? -11.171 -8.425 -10.749 1.00 96.38 177 PRO A C 1
ATOM 1372 O O . PRO A 1 177 ? -12.383 -8.242 -10.882 1.00 96.38 177 PRO A O 1
ATOM 1375 N N . ASP A 1 178 ? -10.354 -8.732 -11.757 1.00 93.88 178 ASP A N 1
ATOM 1376 C CA . ASP A 1 178 ? -10.742 -8.894 -13.162 1.00 93.88 178 ASP A CA 1
ATOM 1377 C C . ASP A 1 178 ? -11.381 -7.650 -13.810 1.00 93.88 178 ASP A C 1
ATOM 1379 O O . ASP A 1 178 ? -12.073 -7.744 -14.826 1.00 93.88 178 ASP A O 1
ATOM 1383 N N . THR A 1 179 ? -11.119 -6.464 -13.257 1.00 94.44 179 THR A N 1
ATOM 1384 C CA . THR A 1 179 ? -11.540 -5.174 -13.820 1.00 94.44 179 THR A CA 1
ATOM 1385 C C . THR A 1 179 ? -10.416 -4.143 -13.723 1.00 94.44 179 THR A C 1
ATOM 1387 O O . THR A 1 179 ? -9.478 -4.312 -12.951 1.00 94.44 179 THR A O 1
ATOM 1390 N N . ASP A 1 180 ? -10.566 -3.016 -14.419 1.00 94.06 180 ASP A N 1
ATOM 1391 C CA . ASP A 1 180 ? -9.663 -1.863 -14.281 1.00 94.06 180 ASP A CA 1
ATOM 1392 C C . ASP A 1 180 ? -10.215 -0.788 -13.323 1.00 94.06 180 ASP A C 1
ATOM 1394 O O . ASP A 1 180 ? -9.822 0.378 -13.368 1.00 94.06 180 ASP A O 1
ATOM 1398 N N . ASN A 1 181 ? -11.155 -1.155 -12.443 1.00 95.69 181 ASN A N 1
ATOM 1399 C CA . ASN A 1 181 ? -11.713 -0.225 -11.466 1.00 95.69 181 ASN A CA 1
ATOM 1400 C C . ASN A 1 181 ? -10.734 0.006 -10.306 1.00 95.69 181 ASN A C 1
ATOM 1402 O O . ASN A 1 181 ? -10.531 -0.885 -9.477 1.00 95.69 181 ASN A O 1
ATOM 1406 N N . ILE A 1 182 ? -10.171 1.212 -10.233 1.00 94.94 182 ILE A N 1
ATOM 1407 C CA . ILE A 1 182 ? -9.175 1.619 -9.236 1.00 94.94 182 ILE A CA 1
ATOM 1408 C C . ILE A 1 182 ? -9.829 1.796 -7.858 1.00 94.94 182 ILE A C 1
ATOM 1410 O O . ILE A 1 182 ? -10.716 2.628 -7.677 1.00 94.94 182 ILE A O 1
ATOM 1414 N N . ILE A 1 183 ? -9.351 1.038 -6.870 1.00 93.12 183 ILE A N 1
ATOM 1415 C CA . ILE A 1 183 ? -9.731 1.152 -5.451 1.00 93.12 183 ILE A CA 1
ATOM 1416 C C . ILE A 1 183 ? -8.700 1.965 -4.669 1.00 93.12 183 ILE A C 1
ATOM 1418 O O . ILE A 1 183 ? -9.045 2.720 -3.761 1.00 93.12 183 ILE A O 1
ATOM 1422 N N . PHE A 1 184 ? -7.429 1.808 -5.023 1.00 90.38 184 PHE A N 1
ATOM 1423 C CA . PHE A 1 184 ? -6.311 2.500 -4.402 1.00 90.38 184 PHE A CA 1
ATOM 1424 C C . PHE A 1 184 ? -5.273 2.832 -5.463 1.00 90.38 184 PHE A C 1
ATOM 1426 O O . PHE A 1 184 ? -5.074 2.060 -6.400 1.00 90.38 184 PHE A O 1
ATOM 1433 N N . GLN A 1 185 ? -4.609 3.969 -5.295 1.00 91.94 185 GLN A N 1
ATOM 1434 C CA . GLN A 1 185 ? -3.485 4.359 -6.125 1.00 91.94 185 GLN A CA 1
ATOM 1435 C C . GLN A 1 185 ? -2.429 5.052 -5.273 1.00 91.94 185 GLN A C 1
ATOM 1437 O O . GLN A 1 185 ? -2.768 5.795 -4.350 1.00 91.94 185 GLN A O 1
ATOM 1442 N N . ASP A 1 186 ? -1.170 4.827 -5.616 1.00 88.81 186 ASP A N 1
ATOM 1443 C CA . ASP A 1 186 ? -0.030 5.487 -4.997 1.00 88.81 186 ASP A CA 1
ATOM 1444 C C . ASP A 1 186 ? 1.098 5.673 -6.013 1.00 88.81 186 ASP A C 1
ATOM 1446 O O . ASP A 1 186 ? 1.086 5.084 -7.097 1.00 88.81 186 ASP A O 1
ATOM 1450 N N . GLN A 1 187 ? 2.075 6.500 -5.667 1.00 88.62 187 GLN A N 1
ATOM 1451 C CA . GLN A 1 187 ? 3.261 6.727 -6.477 1.00 88.62 187 GLN A CA 1
ATOM 1452 C C . GLN A 1 187 ? 4.514 6.605 -5.625 1.00 88.62 187 GLN A C 1
ATOM 1454 O O . GLN A 1 187 ? 4.593 7.136 -4.521 1.00 88.62 187 GLN A O 1
ATOM 1459 N N . SER A 1 188 ? 5.525 5.936 -6.167 1.00 84.69 188 SER A N 1
ATOM 1460 C CA . SER A 1 188 ? 6.825 5.815 -5.516 1.00 84.69 188 SER A CA 1
ATOM 1461 C C . SER A 1 188 ? 7.940 5.885 -6.552 1.00 84.69 188 SER A C 1
ATOM 1463 O O . SER A 1 188 ? 7.721 5.674 -7.743 1.00 84.69 188 SER A O 1
ATOM 1465 N N . THR A 1 189 ? 9.140 6.247 -6.120 1.00 82.00 189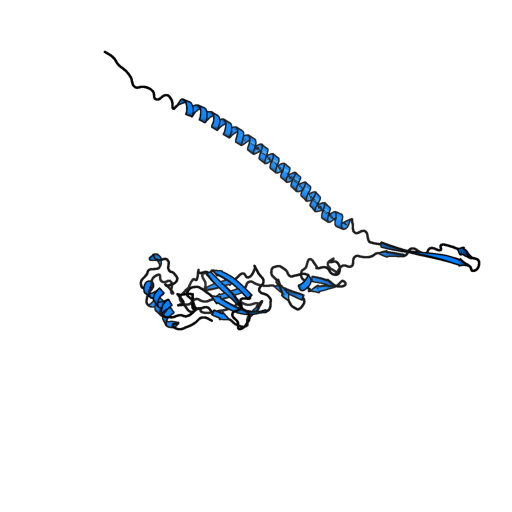 THR A N 1
ATOM 1466 C CA . THR A 1 189 ? 10.333 6.292 -6.974 1.00 82.00 189 THR A CA 1
ATOM 1467 C C . THR A 1 189 ? 11.151 5.030 -6.766 1.00 82.00 189 THR A C 1
ATOM 1469 O O . THR A 1 189 ? 11.409 4.660 -5.620 1.00 82.00 189 THR A O 1
ATOM 1472 N N . GLY A 1 190 ? 11.573 4.395 -7.862 1.00 71.38 190 GLY A N 1
ATOM 1473 C CA . GLY A 1 190 ? 12.398 3.187 -7.814 1.00 71.38 190 GLY A CA 1
ATOM 1474 C C . GLY A 1 190 ? 13.697 3.355 -7.016 1.00 71.38 190 GLY A C 1
ATOM 1475 O O . GLY A 1 190 ? 14.296 4.434 -6.975 1.00 71.38 190 GLY A O 1
ATOM 1476 N N . GLY A 1 191 ? 14.112 2.271 -6.355 1.00 69.19 191 GLY A N 1
ATOM 1477 C CA . GLY A 1 191 ? 15.404 2.160 -5.684 1.00 69.19 191 GLY A CA 1
ATOM 1478 C C . GLY A 1 191 ? 16.553 1.808 -6.639 1.00 69.19 191 GLY A C 1
ATOM 1479 O O . GLY A 1 191 ? 16.361 1.460 -7.805 1.00 69.19 191 GLY A O 1
ATOM 1480 N N . ALA A 1 192 ? 17.784 1.875 -6.123 1.00 66.06 192 ALA A N 1
ATOM 1481 C CA . ALA A 1 192 ? 19.009 1.560 -6.868 1.00 66.06 192 ALA A CA 1
ATOM 1482 C C . ALA A 1 192 ? 19.249 0.048 -7.088 1.00 66.06 192 ALA A C 1
ATOM 1484 O O . ALA A 1 192 ? 20.237 -0.316 -7.714 1.00 66.06 192 ALA A O 1
ATOM 1485 N N . ASP A 1 193 ? 18.388 -0.823 -6.560 1.00 67.56 193 ASP A N 1
ATOM 1486 C CA . ASP A 1 193 ? 18.519 -2.287 -6.574 1.00 67.56 193 ASP A CA 1
ATOM 1487 C C . ASP A 1 193 ? 17.349 -3.000 -7.276 1.00 67.56 193 ASP A C 1
ATOM 1489 O O . ASP A 1 193 ? 17.199 -4.213 -7.15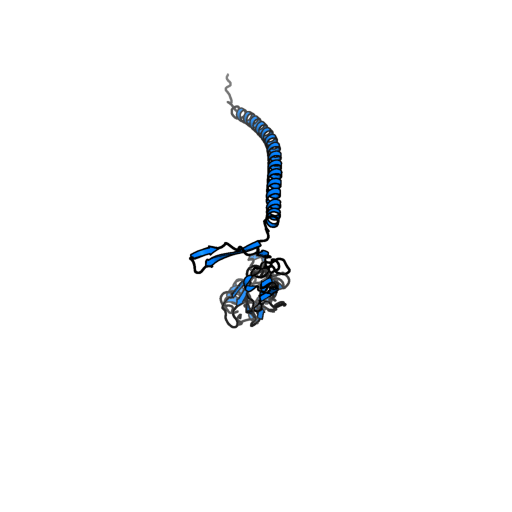0 1.00 67.56 193 ASP A O 1
ATOM 1493 N N . GLY A 1 194 ? 16.494 -2.253 -7.983 1.00 61.91 194 GLY A N 1
ATOM 1494 C CA . GLY A 1 194 ? 15.268 -2.777 -8.594 1.00 61.91 194 GLY A CA 1
ATOM 1495 C C . GLY A 1 194 ? 14.141 -3.027 -7.588 1.00 61.91 194 GLY A C 1
ATOM 1496 O O . GLY A 1 194 ? 12.990 -3.165 -7.976 1.00 61.91 194 GLY A O 1
ATOM 1497 N N . LYS A 1 195 ? 14.398 -2.999 -6.279 1.00 67.38 195 LYS A N 1
ATOM 1498 C CA . LYS A 1 195 ? 13.342 -3.193 -5.284 1.00 67.38 195 LYS A CA 1
ATOM 1499 C C . LYS A 1 195 ? 12.609 -1.888 -5.010 1.00 67.38 195 LYS A C 1
ATOM 1501 O O . LYS A 1 195 ? 13.196 -0.804 -4.996 1.00 67.38 195 LYS A O 1
ATOM 1506 N N . LEU A 1 196 ? 11.306 -2.000 -4.778 1.00 69.50 196 LEU A N 1
ATOM 1507 C CA . LEU A 1 196 ? 10.452 -0.873 -4.447 1.00 69.50 196 LEU A CA 1
ATOM 1508 C C . LEU A 1 196 ? 9.620 -1.187 -3.205 1.00 69.50 196 LEU A C 1
ATOM 1510 O O . LEU A 1 196 ? 8.715 -2.014 -3.219 1.00 69.50 196 LEU A O 1
ATOM 1514 N N . GLU A 1 197 ? 9.864 -0.461 -2.125 1.00 71.06 197 GLU A N 1
ATOM 1515 C CA . GLU A 1 197 ? 8.977 -0.494 -0.966 1.00 71.06 197 GLU A CA 1
ATOM 1516 C C . GLU A 1 197 ? 7.976 0.661 -1.077 1.00 71.06 197 GLU A C 1
ATOM 1518 O O . GLU A 1 197 ? 8.368 1.825 -1.183 1.00 71.06 197 GLU A O 1
ATOM 1523 N N . ILE A 1 198 ? 6.680 0.338 -1.113 1.00 70.81 198 ILE A N 1
ATOM 1524 C CA . ILE A 1 198 ? 5.607 1.333 -1.084 1.00 70.81 198 ILE A CA 1
ATOM 1525 C C . ILE A 1 198 ? 5.039 1.368 0.330 1.00 70.81 198 ILE A C 1
ATOM 1527 O O . ILE A 1 198 ? 4.376 0.437 0.802 1.00 70.81 198 ILE A O 1
ATOM 1531 N N . GLU A 1 199 ? 5.282 2.481 1.014 1.00 66.38 199 GLU A N 1
ATOM 1532 C CA . GLU A 1 199 ? 4.657 2.755 2.298 1.00 66.38 199 GLU A CA 1
ATOM 1533 C C . GLU A 1 199 ? 3.187 3.138 2.101 1.00 66.38 199 GLU A C 1
ATOM 1535 O O . GLU A 1 199 ? 2.843 4.300 1.923 1.00 66.38 199 GLU A O 1
ATOM 1540 N N . THR A 1 200 ? 2.280 2.171 2.227 1.00 65.31 200 THR A N 1
ATOM 1541 C CA . THR A 1 200 ? 0.823 2.403 2.168 1.00 65.31 200 THR A CA 1
ATOM 1542 C C . THR A 1 200 ? 0.258 3.075 3.426 1.00 65.31 200 THR A C 1
ATOM 1544 O O . THR A 1 200 ? -0.901 2.875 3.793 1.00 65.31 200 THR A O 1
ATOM 1547 N N . THR A 1 201 ? 1.075 3.840 4.148 1.00 56.28 201 THR A N 1
ATOM 1548 C CA . THR A 1 201 ? 0.786 4.309 5.510 1.00 56.28 201 THR A CA 1
ATOM 1549 C C . THR A 1 201 ? -0.236 5.446 5.569 1.00 56.28 201 THR A C 1
ATOM 1551 O O . THR A 1 201 ? -0.629 5.841 6.667 1.00 56.28 201 THR A O 1
ATOM 1554 N N . ALA A 1 202 ? -0.725 5.943 4.427 1.00 46.72 202 ALA A N 1
ATOM 1555 C CA . ALA A 1 202 ? -1.569 7.134 4.399 1.00 46.72 202 ALA A CA 1
ATOM 1556 C C . ALA A 1 202 ? -3.075 6.889 4.208 1.00 46.72 202 ALA A C 1
ATOM 1558 O O . ALA A 1 202 ? -3.842 7.673 4.753 1.00 46.72 202 ALA A O 1
ATOM 1559 N N . ASN A 1 203 ? -3.534 5.850 3.496 1.00 52.94 203 ASN A N 1
ATOM 1560 C CA . ASN A 1 203 ? -4.970 5.597 3.292 1.00 52.94 203 ASN A CA 1
ATOM 1561 C C . ASN A 1 203 ? -5.235 4.110 3.034 1.00 52.94 203 ASN A C 1
ATOM 1563 O O . ASN A 1 203 ? -4.808 3.539 2.036 1.00 52.94 203 ASN A O 1
ATOM 1567 N N . THR A 1 204 ? -5.928 3.491 3.984 1.00 70.31 204 THR A N 1
ATOM 1568 C CA . THR A 1 204 ? -6.104 2.048 4.156 1.00 70.31 204 THR A CA 1
ATOM 1569 C C . THR A 1 204 ? -6.822 1.396 2.974 1.00 70.31 204 THR A C 1
ATOM 1571 O O . THR A 1 204 ? -8.054 1.412 2.926 1.00 70.31 204 THR A O 1
ATOM 1574 N N . LEU A 1 205 ? -6.072 0.771 2.059 1.00 83.44 205 LEU A N 1
ATOM 1575 C CA . LEU A 1 205 ? -6.616 -0.260 1.172 1.00 83.44 205 LEU A CA 1
ATOM 1576 C C . LEU A 1 205 ? -7.376 -1.281 2.051 1.00 83.44 205 LEU A C 1
ATOM 1578 O O . LEU A 1 205 ? -6.745 -1.873 2.938 1.00 83.44 205 LEU A O 1
ATOM 1582 N N . PRO A 1 206 ? -8.710 -1.432 1.899 1.00 83.88 206 PRO A N 1
ATOM 1583 C CA . PRO A 1 206 ? -9.503 -2.306 2.763 1.00 83.88 206 PRO A CA 1
ATOM 1584 C C . PRO A 1 206 ? -9.050 -3.763 2.683 1.00 83.88 206 PRO A C 1
ATOM 1586 O O . PRO A 1 206 ? -8.451 -4.176 1.700 1.00 83.88 206 PRO A O 1
ATOM 1589 N N . VAL A 1 207 ? -9.351 -4.565 3.707 1.00 84.31 207 VAL A N 1
ATOM 1590 C CA . VAL A 1 207 ? -9.104 -6.015 3.647 1.00 84.31 207 VAL A CA 1
ATOM 1591 C C . VAL A 1 207 ? -9.940 -6.607 2.510 1.00 84.31 207 VAL A C 1
ATOM 1593 O O . VAL A 1 207 ? -11.151 -6.386 2.461 1.00 84.31 207 VAL A O 1
ATOM 1596 N N . GLY A 1 208 ? -9.319 -7.359 1.605 1.00 89.12 208 GLY A N 1
ATOM 1597 C CA . GLY A 1 208 ? -9.998 -7.841 0.405 1.00 89.12 208 GLY A CA 1
ATOM 1598 C C . GLY A 1 208 ? -9.105 -8.644 -0.531 1.00 89.12 208 GLY A C 1
ATOM 1599 O O . GLY A 1 208 ? -8.001 -9.034 -0.168 1.00 89.12 208 GLY A O 1
ATOM 1600 N N . ILE A 1 209 ? -9.605 -8.907 -1.736 1.00 92.94 209 ILE A N 1
ATOM 1601 C CA . ILE A 1 209 ? -8.848 -9.497 -2.844 1.00 92.94 209 ILE A CA 1
ATOM 1602 C C . ILE A 1 209 ? -8.779 -8.439 -3.941 1.00 92.94 209 ILE A C 1
ATOM 1604 O O . ILE A 1 209 ? -9.808 -7.847 -4.270 1.00 92.94 209 ILE A O 1
ATOM 1608 N N . TYR A 1 210 ? -7.587 -8.207 -4.484 1.00 93.75 210 TYR A N 1
ATOM 1609 C CA . TYR A 1 210 ? -7.320 -7.157 -5.465 1.00 93.75 210 TYR A CA 1
ATOM 1610 C C . TYR A 1 210 ? -6.434 -7.661 -6.599 1.00 93.75 210 TYR A C 1
ATOM 1612 O O . TYR A 1 210 ? -5.623 -8.572 -6.413 1.00 93.75 210 TYR A O 1
ATOM 1620 N N . ASP A 1 211 ? -6.548 -7.007 -7.750 1.00 95.44 211 ASP A N 1
ATOM 1621 C CA . ASP A 1 211 ? -5.529 -7.073 -8.793 1.00 95.44 211 ASP A CA 1
ATOM 1622 C C . ASP A 1 211 ? -4.585 -5.883 -8.603 1.00 95.44 211 ASP A C 1
ATOM 1624 O O . ASP A 1 211 ? -5.033 -4.744 -8.482 1.00 95.44 211 ASP A O 1
ATOM 1628 N N . PHE A 1 212 ? -3.279 -6.119 -8.556 1.00 93.69 212 PHE A N 1
ATOM 1629 C CA . PHE A 1 212 ? -2.289 -5.054 -8.427 1.00 93.69 212 PHE A CA 1
ATOM 1630 C C . PHE A 1 212 ? -1.650 -4.768 -9.777 1.00 93.69 212 PHE A C 1
ATOM 1632 O O . PHE A 1 212 ? -1.104 -5.677 -10.397 1.00 93.69 212 PHE A O 1
ATOM 1639 N N . LYS A 1 213 ? -1.692 -3.509 -10.215 1.00 95.56 213 LYS A N 1
ATOM 1640 C CA . LYS A 1 213 ? -1.095 -3.044 -11.471 1.00 95.56 213 LYS A CA 1
ATOM 1641 C C . LYS A 1 213 ? -0.008 -2.014 -11.190 1.00 95.56 213 LYS A C 1
ATOM 1643 O O . LYS A 1 213 ? -0.204 -1.111 -10.380 1.00 95.56 213 LYS A O 1
ATOM 1648 N N . ILE A 1 214 ? 1.121 -2.132 -11.879 1.00 93.38 214 ILE A N 1
ATOM 1649 C CA . ILE A 1 214 ? 2.173 -1.114 -11.900 1.00 93.38 214 ILE A CA 1
ATOM 1650 C C . ILE A 1 214 ? 2.257 -0.552 -13.311 1.00 93.38 214 ILE A C 1
ATOM 1652 O O . ILE A 1 214 ? 2.359 -1.298 -14.284 1.00 93.38 214 ILE A O 1
ATOM 1656 N N . VAL A 1 215 ? 2.235 0.773 -13.394 1.00 94.00 215 VAL A N 1
ATOM 1657 C CA . VAL A 1 215 ? 2.491 1.541 -14.611 1.00 94.00 215 VAL A CA 1
ATOM 1658 C C . VAL A 1 215 ? 3.738 2.365 -14.371 1.00 94.00 215 VAL A C 1
ATOM 1660 O O . VAL A 1 215 ? 3.883 3.010 -13.331 1.00 94.00 215 VAL A O 1
ATOM 1663 N N . THR A 1 216 ? 4.651 2.340 -15.324 1.00 90.88 216 THR A N 1
ATOM 1664 C CA . THR A 1 216 ? 5.936 3.006 -15.195 1.00 90.88 216 THR A CA 1
ATOM 1665 C C . THR A 1 216 ? 6.373 3.531 -16.558 1.00 90.88 216 THR A C 1
ATOM 1667 O O . THR A 1 216 ? 6.135 2.844 -17.551 1.00 90.88 216 THR A O 1
ATOM 1670 N N . PRO A 1 217 ? 6.968 4.732 -16.636 1.00 89.75 217 PRO A N 1
ATOM 1671 C CA . PRO A 1 217 ? 7.354 5.309 -17.917 1.00 89.75 217 PRO A CA 1
ATOM 1672 C C . PRO A 1 217 ? 8.313 4.402 -18.686 1.00 89.75 217 PRO A C 1
ATOM 1674 O O . PRO A 1 217 ? 9.267 3.891 -18.092 1.00 89.75 217 PRO A O 1
ATOM 1677 N N . TYR A 1 218 ? 8.116 4.285 -19.999 1.00 91.62 218 TYR A N 1
ATOM 1678 C CA . TYR A 1 218 ? 9.003 3.620 -20.967 1.00 91.62 218 TYR A CA 1
ATOM 1679 C C . TYR A 1 218 ? 8.987 2.085 -20.954 1.00 91.62 218 TYR A C 1
ATOM 1681 O O . TYR A 1 218 ? 9.706 1.435 -21.726 1.00 91.62 218 TYR A O 1
ATOM 1689 N N . TYR A 1 219 ? 8.161 1.496 -20.094 1.00 94.56 219 TYR A N 1
ATOM 1690 C CA . TYR A 1 219 ? 7.990 0.056 -19.955 1.00 94.56 219 TYR A CA 1
ATOM 1691 C C . TYR A 1 219 ? 6.515 -0.307 -20.057 1.00 94.56 219 TYR A C 1
ATOM 1693 O O . TYR A 1 219 ? 5.644 0.481 -19.695 1.00 94.56 219 TYR A O 1
ATOM 1701 N N . LEU A 1 220 ? 6.242 -1.530 -20.504 1.00 97.00 220 LEU A N 1
ATOM 1702 C CA . LEU A 1 220 ? 4.883 -2.058 -20.494 1.00 97.00 220 LEU A CA 1
ATOM 1703 C C . LEU A 1 220 ? 4.383 -2.251 -19.066 1.00 97.00 220 LEU A C 1
ATOM 1705 O O . LEU A 1 220 ? 5.113 -2.738 -18.195 1.00 97.00 220 LEU A O 1
ATOM 1709 N N . SER A 1 221 ? 3.127 -1.882 -18.833 1.00 96.31 221 SER A N 1
ATOM 1710 C CA . SER A 1 221 ? 2.487 -2.070 -17.541 1.00 96.31 221 SER A CA 1
ATOM 1711 C C . SER A 1 221 ? 2.306 -3.553 -17.218 1.00 96.31 221 SER A C 1
ATOM 1713 O O . SER A 1 221 ? 2.220 -4.404 -18.106 1.00 96.31 221 SER A O 1
ATOM 1715 N N . LYS A 1 222 ? 2.260 -3.877 -15.924 1.00 95.88 222 LYS A N 1
ATOM 1716 C CA . LYS A 1 222 ? 2.155 -5.263 -15.459 1.00 95.88 222 LYS A CA 1
ATOM 1717 C C . LYS A 1 222 ? 1.115 -5.403 -14.368 1.00 95.88 222 LYS A C 1
ATOM 1719 O O . LYS A 1 222 ? 1.044 -4.548 -13.480 1.00 95.88 222 LYS A O 1
ATOM 1724 N N . LYS A 1 223 ? 0.342 -6.489 -14.405 1.00 95.69 223 LYS A N 1
ATOM 1725 C CA . LYS A 1 223 ? -0.758 -6.760 -13.473 1.00 95.69 223 LYS A CA 1
ATOM 1726 C C . LYS A 1 223 ? -0.643 -8.155 -12.866 1.00 95.69 223 LYS A C 1
ATOM 1728 O O . LYS A 1 223 ? -0.516 -9.151 -13.568 1.00 95.69 223 LYS A O 1
ATOM 1733 N N . ILE A 1 224 ? -0.755 -8.239 -11.543 1.00 94.62 224 ILE A N 1
ATOM 1734 C CA . ILE A 1 224 ? -0.869 -9.502 -10.808 1.00 94.62 224 ILE A CA 1
ATOM 1735 C C . ILE A 1 224 ? -2.275 -9.597 -10.240 1.00 94.62 224 ILE A C 1
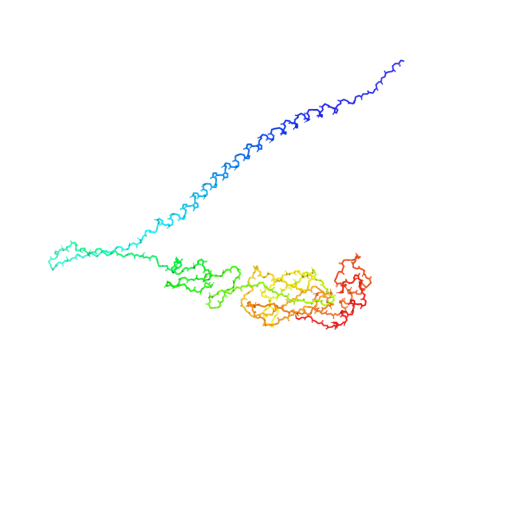ATOM 1737 O O . ILE A 1 224 ? -2.742 -8.677 -9.572 1.00 94.62 224 ILE A O 1
ATOM 1741 N N . LYS A 1 225 ? -2.943 -10.719 -10.491 1.00 95.31 225 LYS A N 1
ATOM 1742 C CA . LYS A 1 225 ? -4.350 -10.894 -10.145 1.00 95.31 225 LYS A CA 1
ATOM 1743 C C . LYS A 1 225 ? -4.577 -11.600 -8.815 1.00 95.31 225 LYS A C 1
ATOM 1745 O O . LYS A 1 225 ? -3.760 -12.419 -8.396 1.00 95.31 225 LYS A O 1
ATOM 1750 N N . ASN A 1 226 ? -5.754 -11.372 -8.237 1.00 94.12 226 ASN A N 1
ATOM 1751 C CA . ASN A 1 226 ? -6.318 -12.141 -7.127 1.00 94.12 226 ASN A CA 1
ATOM 1752 C C . ASN A 1 226 ? -5.418 -12.224 -5.880 1.00 94.12 226 ASN A C 1
ATOM 1754 O O . ASN A 1 226 ? -5.325 -13.267 -5.228 1.00 94.12 226 ASN A O 1
ATOM 1758 N N . ILE A 1 227 ? -4.768 -11.119 -5.520 1.00 91.69 227 ILE A N 1
ATOM 1759 C CA . ILE A 1 227 ? -3.938 -11.032 -4.319 1.00 91.69 227 ILE A CA 1
ATOM 1760 C C . ILE A 1 227 ? -4.802 -10.651 -3.117 1.00 91.69 227 ILE A C 1
ATOM 1762 O O . ILE A 1 227 ? -5.467 -9.617 -3.107 1.00 91.69 227 ILE A O 1
ATOM 1766 N N . ALA A 1 228 ? -4.775 -11.487 -2.079 1.00 90.44 228 ALA A N 1
ATOM 1767 C CA . ALA A 1 228 ? -5.417 -11.189 -0.804 1.00 90.44 228 ALA A CA 1
ATOM 1768 C C . ALA A 1 228 ? -4.626 -10.121 -0.030 1.00 90.44 228 ALA A C 1
ATOM 1770 O O . ALA A 1 228 ? -3.409 -10.223 0.114 1.00 90.44 228 ALA A O 1
ATOM 1771 N N . TRP A 1 229 ? -5.321 -9.121 0.503 1.00 87.06 229 TRP A N 1
ATOM 1772 C CA . TRP A 1 229 ? -4.760 -7.996 1.243 1.00 87.06 229 TRP A CA 1
ATOM 1773 C C . TRP A 1 229 ? -5.422 -7.845 2.627 1.00 87.06 229 TRP A C 1
ATOM 1775 O O . TRP A 1 229 ? -6.648 -7.948 2.708 1.00 87.06 229 TRP A O 1
ATOM 1785 N N . PRO A 1 230 ? -4.663 -7.546 3.705 1.00 82.81 230 PRO A N 1
ATOM 1786 C CA . PRO A 1 230 ? -3.203 -7.497 3.763 1.00 82.81 230 PRO A CA 1
ATOM 1787 C C . PRO A 1 230 ? -2.588 -8.892 3.629 1.00 82.81 230 PRO A C 1
ATOM 1789 O O . PRO A 1 230 ? -3.028 -9.839 4.281 1.00 82.81 230 PRO A O 1
ATOM 1792 N N . SER A 1 231 ? -1.564 -9.014 2.782 1.00 69.50 231 SER A N 1
ATOM 1793 C CA . SER A 1 231 ? -0.728 -10.215 2.729 1.00 69.50 231 SER A CA 1
ATOM 1794 C C . SER A 1 231 ? 0.486 -10.018 3.636 1.00 69.50 231 SER A C 1
ATOM 1796 O O . SER A 1 231 ? 0.969 -8.899 3.794 1.00 69.50 231 SER A O 1
ATOM 1798 N N . ALA A 1 232 ? 1.000 -11.097 4.224 1.00 58.25 232 ALA A N 1
ATOM 1799 C CA . ALA A 1 232 ? 2.220 -11.049 5.032 1.00 58.25 232 ALA A CA 1
ATOM 1800 C C . ALA A 1 232 ? 3.513 -11.001 4.183 1.00 58.25 232 ALA A C 1
ATOM 1802 O O . ALA A 1 232 ? 4.601 -11.173 4.729 1.00 58.25 232 ALA A O 1
ATOM 1803 N N . THR A 1 233 ? 3.419 -10.850 2.855 1.00 68.75 233 THR A N 1
ATOM 1804 C CA . THR A 1 233 ? 4.518 -11.151 1.924 1.00 68.75 233 THR A CA 1
ATOM 1805 C C . THR A 1 233 ? 4.757 -10.069 0.871 1.00 68.75 233 THR A C 1
ATOM 1807 O O . THR A 1 233 ? 3.844 -9.361 0.454 1.00 68.75 233 THR A O 1
ATOM 1810 N N . GLU A 1 234 ? 6.014 -9.986 0.432 1.00 84.88 234 GLU A N 1
ATOM 1811 C CA . GLU A 1 234 ? 6.486 -9.242 -0.743 1.00 84.88 234 GLU A CA 1
ATOM 1812 C C . GLU A 1 234 ? 5.760 -9.717 -2.014 1.00 84.88 234 GLU A C 1
ATOM 1814 O O . GLU A 1 234 ? 5.609 -10.920 -2.237 1.00 84.88 234 GLU A O 1
ATOM 1819 N N . ILE A 1 235 ? 5.292 -8.775 -2.838 1.00 87.69 235 ILE A N 1
ATOM 1820 C CA . ILE A 1 235 ? 4.653 -9.047 -4.129 1.00 87.69 235 ILE A CA 1
ATOM 1821 C C . ILE A 1 235 ? 5.718 -8.917 -5.220 1.00 87.69 235 ILE A C 1
ATOM 1823 O O . ILE A 1 235 ? 6.282 -7.842 -5.425 1.00 87.69 235 ILE A O 1
ATOM 1827 N N . VAL A 1 236 ? 5.975 -10.005 -5.943 1.00 90.06 236 VAL A N 1
ATOM 1828 C CA . VAL A 1 236 ? 6.994 -10.055 -6.999 1.00 90.06 236 VAL A CA 1
ATOM 1829 C C . VAL A 1 236 ? 6.329 -9.913 -8.366 1.00 90.06 236 VAL A C 1
ATOM 1831 O O . VAL A 1 236 ? 5.644 -10.826 -8.823 1.00 90.06 236 VAL A O 1
ATOM 1834 N N . PHE A 1 237 ? 6.546 -8.776 -9.027 1.00 90.75 237 PHE A N 1
ATOM 1835 C CA . PHE A 1 237 ? 6.098 -8.531 -10.401 1.00 90.75 237 PHE A CA 1
ATOM 1836 C C . PHE A 1 237 ? 7.050 -9.146 -11.427 1.00 90.75 237 PHE A C 1
ATOM 1838 O O . PHE A 1 237 ? 6.598 -9.563 -12.490 1.00 90.75 237 PHE A O 1
ATOM 1845 N N . GLY A 1 238 ? 8.343 -9.264 -11.119 1.00 89.31 238 GLY A N 1
ATOM 1846 C CA . GLY A 1 238 ? 9.366 -9.719 -12.068 1.00 89.31 238 GLY A CA 1
ATOM 1847 C C . GLY A 1 238 ? 9.640 -8.682 -13.160 1.00 89.31 238 GLY A C 1
ATOM 1848 O O . GLY A 1 238 ? 9.433 -7.490 -12.938 1.00 89.31 238 GLY A O 1
ATOM 1849 N N . ASP A 1 239 ? 10.061 -9.151 -14.337 1.00 89.62 239 ASP A N 1
ATOM 1850 C CA . ASP A 1 239 ? 10.562 -8.280 -15.407 1.00 89.62 239 ASP A CA 1
ATOM 1851 C C . ASP A 1 239 ? 9.473 -7.419 -16.063 1.00 89.62 239 ASP A C 1
ATOM 1853 O O . ASP A 1 239 ? 8.438 -7.931 -16.511 1.00 89.62 239 ASP A O 1
ATOM 1857 N N . PHE A 1 240 ? 9.740 -6.120 -16.155 1.00 93.19 240 PHE A N 1
ATOM 1858 C CA . PHE A 1 240 ? 9.033 -5.141 -16.971 1.00 93.19 240 PHE A CA 1
ATOM 1859 C C . PHE A 1 240 ? 9.733 -5.032 -18.321 1.00 93.19 240 PHE A C 1
ATOM 1861 O O . PHE A 1 240 ? 10.948 -4.826 -18.389 1.00 93.19 240 PHE A O 1
ATOM 1868 N N . LEU A 1 241 ? 8.953 -5.156 -19.393 1.00 95.69 241 LEU A N 1
ATOM 1869 C CA . LEU A 1 241 ? 9.456 -5.146 -20.762 1.00 95.69 241 LEU A CA 1
ATOM 1870 C C . LEU A 1 241 ? 9.737 -3.712 -21.206 1.00 95.69 241 LEU A C 1
ATOM 1872 O O . LEU A 1 241 ? 8.838 -2.869 -21.191 1.00 95.69 241 LEU A O 1
ATOM 1876 N N . ALA A 1 242 ? 10.984 -3.440 -21.586 1.00 94.62 242 ALA A N 1
ATOM 1877 C CA . ALA A 1 242 ? 11.391 -2.131 -22.086 1.00 94.62 242 ALA A CA 1
ATOM 1878 C C . ALA A 1 242 ? 10.889 -1.926 -23.520 1.00 94.62 242 ALA A C 1
ATOM 1880 O O . ALA A 1 242 ? 10.915 -2.863 -24.324 1.00 94.62 242 ALA A O 1
ATOM 1881 N N . GLY A 1 243 ? 10.493 -0.698 -23.862 1.00 94.56 243 GLY A N 1
ATOM 1882 C CA . GLY A 1 243 ? 10.188 -0.339 -25.250 1.00 94.56 243 GLY A CA 1
ATOM 1883 C C . GLY A 1 243 ? 8.962 0.529 -25.473 1.00 94.56 243 GLY A C 1
ATOM 1884 O O . GLY A 1 243 ? 8.786 0.981 -26.596 1.00 94.56 243 GLY A O 1
ATOM 1885 N N . ASN A 1 244 ? 8.145 0.771 -24.450 1.00 96.31 244 ASN A N 1
ATOM 1886 C CA . ASN A 1 244 ? 6.913 1.555 -24.554 1.00 96.31 244 ASN A CA 1
ATOM 1887 C C . ASN A 1 244 ? 7.222 3.051 -24.403 1.00 96.31 244 ASN A C 1
ATOM 1889 O O . ASN A 1 244 ? 6.891 3.662 -23.397 1.00 96.31 244 ASN A O 1
ATOM 1893 N N . LEU A 1 245 ? 7.998 3.612 -25.331 1.00 93.75 245 LEU A N 1
ATOM 1894 C CA . LEU A 1 245 ? 8.496 4.986 -25.249 1.00 93.75 245 LEU A CA 1
ATOM 1895 C C . LEU A 1 245 ? 7.398 6.040 -25.400 1.00 93.75 245 LEU A C 1
ATOM 1897 O O . LEU A 1 245 ? 7.570 7.156 -24.902 1.00 93.75 245 LEU A O 1
ATOM 1901 N N . GLN A 1 246 ? 6.310 5.721 -26.101 1.00 89.25 246 GLN A N 1
ATOM 1902 C CA . GLN A 1 246 ? 5.086 6.497 -26.003 1.00 89.25 246 GLN A CA 1
ATOM 1903 C C . GLN A 1 246 ? 4.196 5.835 -24.939 1.00 89.25 246 GLN A C 1
ATOM 1905 O O . GLN A 1 246 ? 3.650 4.757 -25.118 1.00 89.25 246 GLN A O 1
ATOM 1910 N N . ASP A 1 247 ? 4.045 6.476 -23.786 1.00 80.81 247 ASP A N 1
ATOM 1911 C CA . ASP A 1 247 ? 3.323 5.888 -22.648 1.00 80.81 247 ASP A CA 1
ATOM 1912 C C . ASP A 1 247 ? 1.778 5.914 -22.807 1.00 80.81 247 ASP A C 1
ATOM 1914 O O . ASP A 1 247 ? 1.050 5.741 -21.830 1.00 80.81 247 ASP A O 1
ATOM 1918 N N . GLU A 1 248 ? 1.247 6.185 -24.008 1.00 89.25 248 GLU A N 1
ATOM 1919 C CA . GLU A 1 248 ? -0.189 6.433 -24.229 1.00 89.25 248 GLU A CA 1
ATOM 1920 C C . GLU A 1 248 ? -1.012 5.166 -24.517 1.00 89.25 248 GLU A C 1
ATOM 1922 O O . GLU A 1 248 ? -2.184 5.117 -24.135 1.00 89.25 248 GLU A O 1
ATOM 1927 N N . ASP A 1 249 ? -0.440 4.159 -25.188 1.00 92.69 249 ASP A N 1
ATOM 1928 C CA . ASP A 1 249 ? -1.162 2.967 -25.666 1.00 92.69 249 ASP A CA 1
ATOM 1929 C C . ASP A 1 249 ? -0.717 1.642 -25.034 1.00 92.69 249 ASP A C 1
ATOM 1931 O O . ASP A 1 249 ? -1.366 0.622 -25.279 1.00 92.69 249 ASP A O 1
ATOM 1935 N N . ASP A 1 250 ? 0.311 1.662 -24.178 1.00 96.44 250 ASP A N 1
ATOM 1936 C CA . ASP A 1 250 ? 0.819 0.480 -23.462 1.00 96.44 250 ASP A CA 1
ATOM 1937 C C . ASP A 1 250 ? 1.124 -0.681 -24.430 1.00 96.44 250 ASP A C 1
ATOM 1939 O O . ASP A 1 250 ? 0.806 -1.846 -24.176 1.00 96.44 250 ASP A O 1
ATOM 1943 N N . GLU A 1 251 ? 1.693 -0.344 -25.592 1.00 97.62 251 GLU A N 1
ATOM 1944 C CA . GLU A 1 251 ? 2.004 -1.254 -26.689 1.00 97.62 251 GLU A CA 1
ATOM 1945 C C . GLU A 1 251 ? 3.314 -0.846 -27.363 1.00 97.62 251 GLU A C 1
ATOM 1947 O O . GLU A 1 251 ? 3.456 0.277 -27.820 1.00 97.62 251 GLU A O 1
ATOM 1952 N N . ILE A 1 252 ? 4.237 -1.796 -27.531 1.00 97.88 252 ILE A N 1
ATOM 1953 C CA . ILE A 1 252 ? 5.520 -1.537 -28.196 1.00 97.88 252 ILE A CA 1
ATOM 1954 C C . ILE A 1 252 ? 5.348 -1.686 -29.704 1.00 97.88 252 ILE A C 1
ATOM 1956 O O . ILE A 1 252 ? 5.218 -2.799 -30.222 1.00 97.88 252 ILE A O 1
ATOM 1960 N N . ASN A 1 253 ? 5.378 -0.577 -30.432 1.00 97.69 253 ASN A N 1
ATOM 1961 C CA . ASN A 1 253 ? 5.131 -0.551 -31.864 1.00 97.69 253 ASN A CA 1
ATOM 1962 C C . ASN A 1 253 ? 5.951 0.522 -32.617 1.00 97.69 253 ASN A C 1
ATOM 1964 O O . ASN A 1 253 ? 6.966 1.053 -32.164 1.00 97.69 253 ASN A O 1
ATOM 1968 N N . SER A 1 254 ? 5.540 0.803 -33.860 1.00 97.25 254 SER A N 1
ATOM 1969 C CA . SER A 1 254 ? 6.209 1.756 -34.754 1.00 97.25 254 SER A CA 1
ATOM 1970 C C . SER A 1 254 ? 6.309 3.180 -34.214 1.00 97.25 254 SER A C 1
ATOM 1972 O O . SER A 1 254 ? 7.192 3.921 -34.649 1.00 97.25 254 SER A O 1
ATOM 1974 N N . LEU A 1 255 ? 5.410 3.575 -33.315 1.00 97.25 255 LEU A N 1
ATOM 1975 C CA . LEU A 1 255 ? 5.410 4.905 -32.729 1.00 97.25 255 LEU A CA 1
ATOM 1976 C C . LEU A 1 255 ? 6.526 5.045 -31.686 1.00 97.25 255 LEU A C 1
ATOM 1978 O O . LEU A 1 255 ? 7.261 6.033 -31.724 1.00 97.25 255 LEU A O 1
ATOM 1982 N N . ASP A 1 256 ? 6.775 4.014 -30.877 1.00 97.12 256 ASP A N 1
ATOM 1983 C CA . ASP A 1 256 ? 7.929 3.971 -29.971 1.00 97.12 256 ASP A CA 1
ATOM 1984 C C . ASP A 1 256 ? 9.244 4.013 -30.740 1.00 97.12 256 ASP A C 1
ATOM 1986 O O . ASP A 1 256 ? 10.161 4.776 -30.422 1.00 97.12 256 ASP A O 1
ATOM 1990 N N . TRP A 1 257 ? 9.320 3.248 -31.831 1.00 96.44 257 TRP A N 1
ATOM 1991 C CA . TRP A 1 257 ? 10.471 3.294 -32.724 1.00 96.44 257 TRP A CA 1
ATOM 1992 C C . TRP A 1 257 ? 10.690 4.687 -33.326 1.00 96.44 257 TRP A C 1
ATOM 1994 O O . TRP A 1 257 ? 11.833 5.134 -33.464 1.00 96.44 257 TRP A O 1
ATOM 2004 N N . ALA A 1 258 ? 9.624 5.411 -33.677 1.00 96.50 258 ALA A N 1
ATOM 2005 C CA . ALA A 1 258 ? 9.751 6.772 -34.190 1.00 96.50 258 ALA A CA 1
ATOM 2006 C C . ALA A 1 258 ? 10.421 7.701 -33.161 1.00 96.50 258 ALA A C 1
ATOM 2008 O O . ALA A 1 258 ? 11.233 8.543 -33.546 1.00 96.50 258 ALA A O 1
ATOM 2009 N N . ILE A 1 259 ? 10.157 7.508 -31.865 1.00 94.56 259 ILE A N 1
ATOM 2010 C CA . ILE A 1 259 ? 10.817 8.248 -30.780 1.00 94.56 259 ILE A CA 1
ATOM 2011 C C . ILE A 1 259 ? 12.288 7.829 -30.651 1.00 94.56 259 ILE A C 1
ATOM 2013 O O . ILE A 1 259 ? 13.172 8.690 -30.619 1.00 94.56 259 ILE A O 1
ATOM 2017 N N . MET A 1 260 ? 12.577 6.525 -30.617 1.00 94.88 260 MET A N 1
ATOM 2018 C CA . MET A 1 260 ? 13.952 6.022 -30.495 1.00 94.88 260 MET A CA 1
ATOM 2019 C C . MET A 1 260 ? 14.828 6.467 -31.674 1.00 94.88 260 MET A C 1
ATOM 2021 O O . MET A 1 260 ? 15.928 6.984 -31.479 1.00 94.88 260 MET A O 1
ATOM 2025 N N . SER A 1 261 ? 14.335 6.316 -32.903 1.00 95.69 261 SER A N 1
ATOM 2026 C CA . SER A 1 261 ? 15.083 6.623 -34.129 1.00 95.69 261 SER A CA 1
ATOM 2027 C C . SER A 1 261 ? 15.435 8.104 -34.276 1.00 95.69 261 SER A C 1
ATOM 2029 O O . SER A 1 261 ? 16.507 8.426 -34.787 1.00 95.69 261 SER A O 1
ATOM 2031 N N . GLN A 1 262 ? 14.600 9.015 -33.765 1.00 94.19 262 GLN A N 1
ATOM 2032 C CA . GLN A 1 262 ? 14.919 10.448 -33.700 1.00 94.19 262 GLN A CA 1
ATOM 2033 C C . GLN A 1 262 ? 16.093 10.759 -32.764 1.00 94.19 262 GLN A C 1
ATOM 2035 O O . GLN A 1 262 ? 16.742 11.793 -32.917 1.00 94.19 262 GLN A O 1
ATOM 2040 N N . ASN A 1 263 ? 16.377 9.866 -31.816 1.00 92.56 263 ASN A N 1
ATOM 2041 C CA . ASN A 1 263 ? 17.459 9.993 -30.847 1.00 92.56 263 ASN A CA 1
ATOM 2042 C C . ASN A 1 263 ? 18.636 9.057 -31.162 1.00 92.56 263 ASN A C 1
ATOM 2044 O O . ASN A 1 263 ? 19.517 8.880 -30.325 1.00 92.56 263 ASN A O 1
ATOM 2048 N N . TRP A 1 264 ? 18.687 8.464 -32.358 1.00 94.38 264 TRP A N 1
ATOM 2049 C CA . TRP A 1 264 ? 19.736 7.512 -32.713 1.00 94.38 264 TRP A CA 1
ATOM 2050 C C . TRP A 1 264 ? 21.135 8.136 -32.665 1.00 94.38 264 TRP A C 1
ATOM 2052 O O . TRP A 1 264 ? 21.404 9.158 -33.300 1.00 94.38 264 TRP A O 1
ATOM 2062 N N . GLY A 1 265 ? 22.049 7.501 -31.933 1.00 91.44 265 GLY A N 1
ATOM 2063 C CA . GLY A 1 265 ? 23.408 7.988 -31.704 1.00 91.44 265 GLY A CA 1
ATOM 2064 C C . GLY A 1 265 ? 23.499 9.177 -30.744 1.00 91.44 265 GLY A C 1
ATOM 2065 O O . GLY A 1 265 ? 24.601 9.695 -30.543 1.00 91.44 265 GLY A O 1
ATOM 2066 N N . ALA A 1 266 ? 22.382 9.622 -30.154 1.00 89.06 266 ALA A N 1
ATOM 2067 C CA . ALA A 1 266 ? 22.404 10.649 -29.125 1.00 89.06 266 ALA A CA 1
ATOM 2068 C C . ALA A 1 266 ? 23.160 10.130 -27.900 1.00 89.06 266 ALA A C 1
ATOM 2070 O O . ALA A 1 266 ? 22.961 8.994 -27.464 1.00 89.06 266 ALA A O 1
ATOM 2071 N N . LYS A 1 267 ? 24.022 10.979 -27.338 1.00 85.38 267 LYS A N 1
ATOM 2072 C CA . LYS A 1 267 ? 24.669 10.697 -26.061 1.00 85.38 267 LYS A CA 1
ATOM 2073 C C . LYS A 1 267 ? 23.787 11.186 -24.930 1.00 85.38 267 LYS A C 1
ATOM 2075 O O . LYS A 1 267 ? 23.214 12.273 -25.012 1.00 85.38 267 LYS A O 1
ATOM 2080 N N . TYR A 1 268 ? 23.754 10.425 -23.844 1.00 72.62 268 TYR A N 1
ATOM 2081 C CA . TYR A 1 268 ? 22.962 10.745 -22.660 1.00 72.62 268 TYR A CA 1
ATOM 2082 C C . TYR A 1 268 ? 23.180 12.192 -22.169 1.00 72.62 268 TYR A C 1
ATOM 2084 O O . TYR A 1 268 ? 22.224 12.918 -21.885 1.00 72.62 268 TYR A O 1
ATOM 2092 N N . LEU A 1 269 ? 24.439 12.643 -22.153 1.00 65.00 269 LEU A N 1
ATOM 2093 C CA . LEU A 1 269 ? 24.831 13.971 -21.671 1.00 65.00 269 LEU A CA 1
ATOM 2094 C C . LEU A 1 269 ? 24.303 15.136 -22.521 1.00 65.00 269 LEU A C 1
ATOM 2096 O O . LEU A 1 269 ? 24.236 16.255 -22.015 1.00 65.00 269 LEU A O 1
ATOM 2100 N N . ASP A 1 270 ? 23.933 14.894 -23.779 1.00 61.06 270 ASP A N 1
ATOM 2101 C CA . ASP A 1 270 ? 23.597 15.969 -24.713 1.00 61.06 270 ASP A CA 1
ATOM 2102 C C . ASP A 1 270 ? 22.121 16.387 -24.604 1.00 61.06 270 ASP A C 1
ATOM 2104 O O . ASP A 1 270 ? 21.807 17.560 -24.795 1.00 61.06 270 ASP A O 1
ATOM 2108 N N . ASN A 1 271 ? 21.223 15.463 -24.233 1.00 60.09 271 ASN A N 1
ATOM 2109 C CA . ASN A 1 271 ? 19.771 15.702 -24.225 1.00 60.09 271 ASN A CA 1
ATOM 2110 C C . ASN A 1 271 ? 19.051 15.291 -22.926 1.00 60.09 271 ASN A C 1
ATOM 2112 O O . ASN A 1 271 ? 17.848 15.516 -22.815 1.00 60.09 271 ASN A O 1
ATOM 2116 N N . ASN A 1 272 ? 19.750 14.710 -21.940 1.00 65.50 272 ASN A N 1
ATOM 2117 C CA . ASN A 1 272 ? 19.173 14.253 -20.663 1.00 65.50 272 ASN A CA 1
ATOM 2118 C C . ASN A 1 272 ? 17.980 13.278 -20.822 1.00 65.50 272 ASN A C 1
ATOM 2120 O O . ASN A 1 272 ? 17.079 13.230 -19.985 1.00 65.50 272 ASN A O 1
ATOM 2124 N N . ARG A 1 273 ? 17.965 12.513 -21.920 1.00 70.25 273 ARG A N 1
ATOM 2125 C CA . ARG A 1 273 ? 16.922 11.544 -22.280 1.00 70.25 273 ARG A CA 1
ATOM 2126 C C . ARG A 1 273 ? 17.337 10.128 -21.849 1.00 70.25 273 ARG A C 1
ATOM 2128 O O . ARG A 1 273 ? 17.817 9.347 -22.662 1.00 70.25 273 ARG A O 1
ATOM 2135 N N . LEU A 1 274 ? 17.196 9.820 -20.550 1.00 71.06 274 LEU A N 1
ATOM 2136 C CA . LEU A 1 274 ? 17.397 8.466 -19.968 1.00 71.06 274 LEU A CA 1
ATOM 2137 C C . LEU A 1 274 ? 16.337 7.443 -20.402 1.00 71.06 274 LEU A C 1
ATOM 2139 O O . LEU A 1 274 ? 16.380 6.269 -20.029 1.00 71.06 274 LEU A O 1
ATOM 2143 N N . ASP A 1 275 ? 15.309 7.923 -21.078 1.00 81.50 275 ASP A N 1
ATOM 2144 C CA . ASP A 1 275 ? 14.140 7.170 -21.484 1.00 81.50 275 ASP A CA 1
ATOM 2145 C C . ASP A 1 275 ? 14.403 6.304 -22.713 1.00 81.50 275 ASP A C 1
ATOM 2147 O O . ASP A 1 275 ? 13.928 5.176 -22.773 1.00 81.50 275 ASP A O 1
ATOM 2151 N N . VAL A 1 276 ? 15.217 6.800 -23.648 1.00 89.56 276 VAL A N 1
ATOM 2152 C CA . VAL A 1 276 ? 15.538 6.114 -24.912 1.00 89.56 276 VAL A CA 1
ATOM 2153 C C . VAL A 1 276 ? 16.827 5.280 -24.860 1.00 89.56 276 VAL A C 1
ATOM 2155 O O . VAL A 1 276 ? 17.003 4.394 -25.692 1.00 89.56 276 VAL A O 1
ATOM 2158 N N . ASP A 1 277 ? 17.706 5.563 -23.894 1.00 91.56 277 ASP A N 1
ATOM 2159 C CA . ASP A 1 277 ? 18.900 4.777 -23.549 1.00 91.56 277 ASP A CA 1
ATOM 2160 C C . ASP A 1 277 ? 18.489 3.696 -22.534 1.00 91.56 277 ASP A C 1
ATOM 2162 O O . ASP A 1 277 ? 18.386 3.930 -21.323 1.00 91.56 277 ASP A O 1
ATOM 2166 N N . MET A 1 278 ? 18.124 2.527 -23.055 1.00 90.88 278 MET A N 1
ATOM 2167 C CA . MET A 1 278 ? 17.485 1.451 -22.299 1.00 90.88 278 MET A CA 1
ATOM 2168 C C . MET A 1 278 ? 18.480 0.699 -21.428 1.00 90.88 278 MET A C 1
ATOM 2170 O O . MET A 1 278 ? 18.103 0.255 -20.344 1.00 90.88 278 MET A O 1
ATOM 2174 N N . ASN A 1 279 ? 19.731 0.565 -21.877 1.00 91.19 279 ASN A N 1
ATOM 2175 C CA . ASN A 1 279 ? 20.776 -0.111 -21.109 1.00 91.19 279 ASN A CA 1
ATOM 2176 C C . ASN A 1 279 ? 21.623 0.831 -20.238 1.00 91.19 279 ASN A C 1
ATOM 2178 O O . ASN A 1 279 ? 22.476 0.357 -19.485 1.00 91.19 279 ASN A O 1
ATOM 2182 N N . GLN A 1 280 ? 21.373 2.143 -20.318 1.00 88.75 280 GLN A N 1
ATOM 2183 C CA . GLN A 1 280 ? 22.076 3.187 -19.573 1.00 88.75 280 GLN A CA 1
ATOM 2184 C C . GLN A 1 280 ? 23.589 3.201 -19.853 1.00 88.75 280 GLN A C 1
ATOM 2186 O O . GLN A 1 280 ? 24.381 3.540 -18.967 1.00 88.75 280 GLN A O 1
ATOM 2191 N N . ASP A 1 281 ? 24.009 2.829 -21.068 1.00 90.81 281 ASP A N 1
ATOM 2192 C CA . ASP A 1 281 ? 25.424 2.847 -21.465 1.00 90.81 281 ASP A CA 1
ATOM 2193 C C . ASP A 1 281 ? 25.906 4.228 -21.950 1.00 90.81 281 ASP A C 1
ATOM 2195 O O . ASP A 1 281 ? 27.109 4.457 -22.133 1.00 90.81 281 ASP A O 1
ATOM 2199 N N . GLY A 1 282 ? 24.979 5.180 -22.075 1.00 90.50 282 GLY A N 1
ATOM 2200 C CA . GLY A 1 282 ? 25.237 6.567 -22.416 1.00 90.50 282 GLY A CA 1
ATOM 2201 C C . GLY A 1 282 ? 25.096 6.893 -23.900 1.00 90.50 282 GLY A C 1
ATOM 2202 O O . GLY A 1 282 ? 25.358 8.048 -24.261 1.00 90.50 282 GLY A O 1
ATOM 2203 N N . ILE A 1 283 ? 24.717 5.945 -24.764 1.00 91.56 283 ILE A N 1
ATOM 2204 C CA . ILE A 1 283 ? 24.504 6.180 -26.196 1.00 91.56 283 ILE A CA 1
ATOM 2205 C C . ILE A 1 283 ? 23.370 5.326 -26.772 1.00 91.56 283 ILE A C 1
ATOM 2207 O O . ILE A 1 283 ? 23.457 4.110 -26.822 1.00 91.56 283 ILE A O 1
ATOM 2211 N N . VAL A 1 284 ? 22.382 5.975 -27.392 1.00 93.31 284 VAL A N 1
ATOM 2212 C CA . VAL A 1 284 ? 21.279 5.264 -28.059 1.00 93.31 284 VAL A CA 1
ATOM 2213 C C . VAL A 1 284 ? 21.771 4.587 -29.336 1.00 93.31 284 VAL A C 1
ATOM 2215 O O . VAL A 1 284 ? 22.186 5.259 -30.286 1.00 93.31 284 VAL A O 1
ATOM 2218 N N . ASN A 1 285 ? 21.729 3.260 -29.394 1.00 95.56 285 ASN A N 1
ATOM 2219 C CA . ASN A 1 285 ? 22.239 2.496 -30.524 1.00 95.56 285 ASN A CA 1
ATOM 2220 C C . ASN A 1 285 ? 21.505 1.154 -30.740 1.00 95.56 285 ASN A C 1
ATOM 2222 O O . ASN A 1 285 ? 20.392 0.918 -30.274 1.00 95.56 285 ASN A O 1
ATOM 2226 N N . THR A 1 286 ? 22.128 0.256 -31.509 1.00 97.25 286 THR A N 1
ATOM 2227 C CA . THR A 1 286 ? 21.601 -1.083 -31.813 1.00 97.25 286 THR A CA 1
ATOM 2228 C C . THR A 1 286 ? 21.336 -1.948 -30.585 1.00 97.25 286 THR A C 1
ATOM 2230 O O . THR A 1 286 ? 20.510 -2.854 -30.671 1.00 97.25 286 THR A O 1
ATOM 2233 N N . ILE A 1 287 ? 22.025 -1.702 -29.470 1.00 96.06 287 ILE A N 1
ATOM 2234 C CA . ILE A 1 287 ? 21.813 -2.422 -28.217 1.00 96.06 287 ILE A CA 1
ATOM 2235 C C . ILE A 1 287 ? 20.472 -2.005 -27.603 1.00 96.06 287 ILE A C 1
ATOM 2237 O O . ILE A 1 287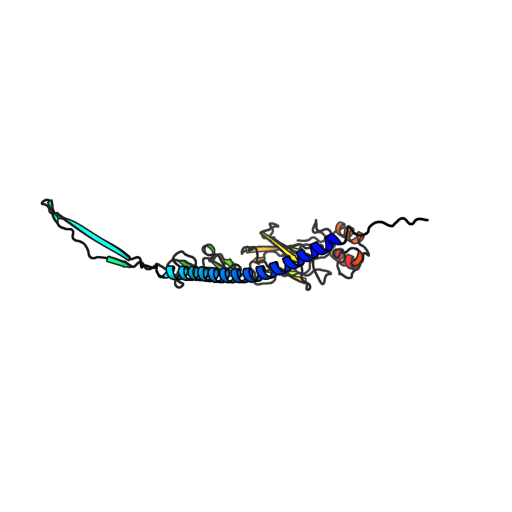 ? 19.673 -2.886 -27.302 1.00 96.06 287 ILE A O 1
ATOM 2241 N N . ASP A 1 288 ? 20.157 -0.711 -27.527 1.00 95.69 288 ASP A N 1
ATOM 2242 C CA . ASP A 1 288 ? 18.847 -0.228 -27.056 1.00 95.69 288 ASP A CA 1
ATOM 2243 C C . ASP A 1 288 ? 17.710 -0.748 -27.926 1.00 95.69 288 ASP A C 1
ATOM 2245 O O . ASP A 1 288 ? 16.724 -1.298 -27.434 1.00 95.69 288 ASP A O 1
ATOM 2249 N N . TRP A 1 289 ? 17.898 -0.675 -29.245 1.00 96.38 289 TRP A N 1
ATOM 2250 C CA . TRP A 1 289 ? 16.945 -1.241 -30.193 1.00 96.38 289 TRP A CA 1
ATOM 2251 C C . TRP A 1 289 ? 16.724 -2.738 -29.975 1.00 96.38 289 TRP A C 1
ATOM 2253 O O . TRP A 1 289 ? 15.613 -3.222 -30.164 1.00 96.38 289 TRP A O 1
ATOM 2263 N N . SER A 1 290 ? 17.745 -3.490 -29.555 1.00 97.31 290 SER A N 1
ATOM 2264 C CA . SER A 1 290 ? 17.590 -4.927 -29.329 1.00 97.31 290 SER A CA 1
ATOM 2265 C C . SER A 1 290 ? 16.591 -5.251 -28.212 1.00 97.31 290 SER A C 1
ATOM 2267 O O . SER A 1 290 ? 15.858 -6.231 -28.350 1.00 97.31 290 SER A O 1
ATOM 2269 N N . PHE A 1 291 ? 16.493 -4.410 -27.173 1.00 96.06 291 PHE A N 1
ATOM 2270 C CA . PHE A 1 291 ? 15.487 -4.546 -26.114 1.00 96.06 291 PHE A CA 1
ATOM 2271 C C . PHE A 1 291 ? 14.081 -4.262 -26.646 1.00 96.06 291 PHE A C 1
ATOM 2273 O O . PHE A 1 291 ? 13.197 -5.108 -26.526 1.00 96.06 291 PHE A O 1
ATOM 2280 N N . MET A 1 292 ? 13.889 -3.133 -27.336 1.00 96.12 292 MET A N 1
ATOM 2281 C CA . MET A 1 292 ? 12.594 -2.795 -27.940 1.00 96.12 292 MET A CA 1
ATOM 2282 C C . MET A 1 292 ? 12.143 -3.853 -28.961 1.00 96.12 292 MET A C 1
ATOM 2284 O O . MET A 1 292 ? 11.004 -4.311 -28.930 1.00 96.12 292 MET A O 1
ATOM 2288 N N . ASN A 1 293 ? 13.041 -4.285 -29.850 1.00 97.50 293 ASN A N 1
ATOM 2289 C CA . ASN A 1 293 ? 12.742 -5.261 -30.898 1.00 97.50 293 ASN A CA 1
ATOM 2290 C C . ASN A 1 293 ? 12.422 -6.649 -30.334 1.00 97.50 293 ASN A C 1
ATOM 2292 O O . ASN A 1 293 ? 11.591 -7.361 -30.893 1.00 97.50 293 ASN A O 1
ATOM 2296 N N . LYS A 1 294 ? 13.069 -7.045 -29.230 1.00 97.94 294 LYS A N 1
ATOM 2297 C CA . LYS A 1 294 ? 12.745 -8.288 -28.519 1.00 97.94 294 LYS A CA 1
ATOM 2298 C C . LYS A 1 294 ? 11.285 -8.298 -28.053 1.00 97.94 294 LYS A C 1
ATOM 2300 O O . LYS A 1 294 ? 10.654 -9.351 -28.094 1.00 97.94 294 LYS A O 1
ATOM 2305 N N . ASN A 1 295 ? 10.763 -7.136 -27.666 1.00 97.94 295 ASN A N 1
ATOM 2306 C CA . ASN A 1 295 ? 9.417 -6.970 -27.122 1.00 97.94 295 ASN A CA 1
ATOM 2307 C C . ASN A 1 295 ? 8.411 -6.425 -28.152 1.00 97.94 295 ASN A C 1
ATOM 2309 O O . ASN A 1 295 ? 7.289 -6.071 -27.793 1.00 97.94 295 ASN A O 1
ATOM 2313 N N . TRP A 1 296 ? 8.780 -6.364 -29.432 1.00 98.06 296 TRP A N 1
ATOM 2314 C CA . TRP A 1 296 ? 7.968 -5.743 -30.477 1.00 98.06 296 TRP A CA 1
ATOM 2315 C C . TRP A 1 296 ? 6.572 -6.366 -30.608 1.00 98.06 296 TRP A C 1
ATOM 2317 O O . TRP A 1 296 ? 6.429 -7.585 -30.702 1.00 98.06 296 TRP A O 1
ATOM 2327 N N . GLY A 1 297 ? 5.541 -5.522 -30.664 1.00 97.44 297 GLY A N 1
ATOM 2328 C CA . GLY A 1 297 ? 4.131 -5.917 -30.729 1.00 97.44 297 GLY A CA 1
ATOM 2329 C C . GLY A 1 297 ? 3.553 -6.429 -29.407 1.00 97.44 297 GLY A C 1
ATOM 2330 O O . GLY A 1 297 ? 2.416 -6.901 -29.388 1.00 97.44 297 GLY A O 1
ATOM 2331 N N . SER A 1 298 ? 4.321 -6.374 -28.315 1.00 98.06 298 SER A N 1
ATOM 2332 C CA . SER A 1 298 ? 3.827 -6.715 -26.978 1.00 98.06 298 SER A CA 1
ATOM 2333 C C . SER A 1 298 ? 2.970 -5.587 -26.413 1.00 98.06 298 SER A C 1
ATOM 2335 O O . SER A 1 298 ? 3.162 -4.422 -26.759 1.00 98.06 298 SER A O 1
ATOM 2337 N N . LYS A 1 299 ? 2.054 -5.948 -25.513 1.00 97.50 299 LYS A N 1
ATOM 2338 C CA . LYS A 1 299 ? 1.156 -5.031 -24.804 1.00 97.50 299 LYS A CA 1
ATOM 2339 C C . LYS A 1 299 ? 1.273 -5.247 -23.303 1.00 97.50 299 LYS A C 1
ATOM 2341 O O . LYS A 1 299 ? 1.563 -6.370 -22.885 1.00 97.50 299 LYS A O 1
ATOM 2346 N N . GLY A 1 300 ? 1.056 -4.194 -22.528 1.00 95.75 300 GLY A N 1
ATOM 2347 C CA . GLY A 1 300 ? 0.920 -4.289 -21.080 1.00 95.75 300 GLY A CA 1
ATOM 2348 C C . GLY A 1 300 ? -0.428 -4.883 -20.668 1.00 95.75 300 GLY A C 1
ATOM 2349 O O . GLY A 1 300 ? -1.297 -5.153 -21.505 1.00 95.75 300 GLY A O 1
ATOM 2350 N N . ASP A 1 301 ? -0.571 -5.138 -19.367 1.00 93.25 301 ASP A N 1
ATOM 2351 C CA . ASP A 1 301 ? -1.698 -5.891 -18.788 1.00 93.25 301 ASP A CA 1
ATOM 2352 C C . ASP A 1 301 ? -2.952 -5.074 -18.436 1.00 93.25 301 ASP A C 1
ATOM 2354 O O . ASP A 1 301 ? -2.867 -3.986 -17.816 1.00 93.25 301 ASP A O 1
#